Protein AF-A0A655CFG2-F1 (afdb_monomer)

Solvent-accessible surface area (backbone atoms only — not comparable to full-atom values): 12810 Å² total; per-residue (Å²): 103,54,53,58,55,48,52,49,50,36,49,44,76,29,42,35,81,75,30,72,78,87,54,85,89,81,90,72,51,75,82,39,49,64,39,70,74,48,44,50,74,78,48,56,96,91,59,78,89,65,58,46,76,39,88,68,84,58,78,58,83,97,53,52,70,43,43,53,57,52,52,69,38,95,57,15,55,59,56,53,46,50,52,77,48,70,84,56,52,78,67,56,46,52,54,52,44,71,64,25,35,64,46,34,60,54,38,67,31,70,67,46,50,38,68,71,46,87,49,99,49,44,67,59,51,48,57,53,49,51,52,36,50,54,51,49,31,63,78,68,71,54,84,74,52,74,52,42,49,52,52,46,51,51,43,53,50,28,48,52,41,34,31,65,75,68,68,52,56,60,85,60,85,74,80,70,78,68,96,67,59,65,66,60,53,51,49,55,56,61,53,44,47,65,55,27,63,75,61,74,48,74,81,34,72,42,44,56,49,50,55,48,45,53,73,76,104

InterPro domains:
  IPR011608 PRD domain [PF00874] (135-215)
  IPR011608 PRD domain [PS51372] (120-217)
  IPR036634 PRD domain superfamily [SSF63520] (114-215)

Sequence (217 aa):
MGTAEKIKKVLEESFGELMSQDTRMVILDYNEVRSLERVQQALNASERLAGIVGTFQPGLPDIPFISLEELFSEQGPELVLSLLTPDLSNAERRLEMERSAMRFISALTMESIINHISVLNPQRILKEIEGVFNHLTSSLSLKPSRQVTLRFLIHCCCMVERIVINRKPLQMALESQPNLDARAFSVIKSAFLPIEDAYAIRLSDAEYFYIYELLYS

Foldseek 3Di:
DLLVVLVQVLCCQQCVVLCVPPHDDDDDDPVQLLEPVSVVVVDDPPDDQLAEEEQDDSPYPPHDYDYLLNCLDLCNLVSSLCSSCVPDDPVVSVVSCVRRVVSSNVCLDLVNSLVPQPPPDSVVLLVLQVQLVVQLCVVVVADDDPSLVSVLSSLSSSQLSCCLPVVDADDDDPPDDDPDDPVSLVSLQVSCVVVCVVSVGDHDPVRSVVSSVSRVD

Secondary structure (DSSP, 8-state):
-HHHHHHHHHHHHHHHHHHTTT-------GGGGSSHHHHHTTS-TT-----EEESS----TT--EEEHHHHTSTTHHHHHHHHH-TT--HHHHHHHHHHHHHHHHHHTSHHHHHHT--SS-HHHHHHHHHHHHHHHHHHTT----HHHHHHHHHHHHHHHHHHHHH--------SS--S--HHHHHHHHHHHHHHHHHTT----HHHHHHHHHHHH-

Mean predicted aligned error: 6.14 Å

Structure (mmCIF, N/CA/C/O backbone):
data_AF-A0A655CFG2-F1
#
_entry.id   AF-A0A655CFG2-F1
#
loop_
_atom_site.group_PDB
_atom_site.id
_atom_site.type_symbol
_atom_site.label_atom_id
_atom_site.label_alt_id
_atom_site.label_comp_id
_atom_site.label_asym_id
_atom_site.label_entity_id
_atom_site.label_seq_id
_atom_site.pdbx_PDB_ins_code
_atom_site.Cartn_x
_atom_site.Cartn_y
_atom_site.Cartn_z
_atom_site.occupancy
_atom_site.B_iso_or_equiv
_atom_site.auth_seq_id
_atom_site.auth_comp_id
_atom_site.auth_asym_id
_atom_site.auth_atom_id
_atom_site.pdbx_PDB_model_num
ATOM 1 N N . MET A 1 1 ? -4.265 -7.122 -2.909 1.00 57.84 1 MET A N 1
ATOM 2 C CA . MET A 1 1 ? -3.981 -7.657 -1.552 1.00 57.84 1 MET A CA 1
ATOM 3 C C . MET A 1 1 ? -2.621 -7.290 -0.928 1.00 57.84 1 MET A C 1
ATOM 5 O O . MET A 1 1 ? -2.652 -6.677 0.125 1.00 57.84 1 MET A O 1
ATOM 9 N N . GLY A 1 2 ? -1.445 -7.568 -1.521 1.00 75.75 2 GLY A N 1
ATOM 10 C CA . GLY A 1 2 ? -0.140 -7.427 -0.817 1.00 75.75 2 GLY A CA 1
ATOM 11 C C . GLY A 1 2 ? 0.124 -6.107 -0.057 1.00 75.75 2 GLY A C 1
ATOM 12 O O . GLY A 1 2 ? 0.438 -6.138 1.126 1.00 75.75 2 GLY A O 1
ATOM 13 N N . THR A 1 3 ? -0.065 -4.938 -0.684 1.00 80.00 3 THR A N 1
ATOM 14 C CA . THR A 1 3 ? 0.106 -3.639 0.005 1.00 80.00 3 THR A CA 1
ATOM 15 C C . THR A 1 3 ? -0.886 -3.456 1.155 1.00 80.00 3 THR A C 1
ATOM 17 O O . THR A 1 3 ? -0.495 -3.021 2.232 1.00 80.00 3 THR A O 1
ATOM 20 N N . ALA A 1 4 ? -2.153 -3.829 0.952 1.00 86.44 4 ALA A N 1
ATOM 21 C CA . ALA A 1 4 ? -3.189 -3.712 1.975 1.00 86.44 4 ALA A CA 1
ATOM 22 C C . ALA A 1 4 ? -2.871 -4.568 3.212 1.00 86.44 4 ALA A C 1
ATOM 24 O O . ALA A 1 4 ? -3.116 -4.130 4.329 1.00 86.44 4 ALA A O 1
ATOM 25 N N . GLU A 1 5 ? -2.252 -5.741 3.035 1.00 87.06 5 GLU A N 1
ATOM 26 C CA . GLU A 1 5 ? -1.788 -6.576 4.152 1.00 87.06 5 GLU A CA 1
ATOM 27 C C . GLU A 1 5 ? -0.704 -5.894 4.984 1.00 87.06 5 GLU A C 1
ATOM 29 O O . GLU A 1 5 ? -0.743 -5.965 6.211 1.00 87.06 5 GLU A O 1
ATOM 34 N N . LYS A 1 6 ? 0.256 -5.216 4.342 1.00 85.75 6 LYS A N 1
ATOM 35 C CA . LYS A 1 6 ? 1.321 -4.520 5.079 1.00 85.75 6 LYS A CA 1
ATOM 36 C C . LYS A 1 6 ? 0.777 -3.298 5.813 1.00 85.75 6 LYS A C 1
ATOM 38 O O . LYS A 1 6 ? 1.093 -3.108 6.980 1.00 85.75 6 LYS A O 1
ATOM 43 N N . ILE A 1 7 ? -0.090 -2.521 5.163 1.00 88.62 7 ILE A N 1
ATOM 44 C CA . ILE A 1 7 ? -0.744 -1.367 5.793 1.00 88.62 7 ILE A CA 1
ATOM 45 C C . ILE A 1 7 ? -1.626 -1.805 6.962 1.00 88.62 7 ILE A C 1
ATOM 47 O O . ILE A 1 7 ? -1.590 -1.175 8.015 1.00 88.62 7 ILE A O 1
ATOM 51 N N . LYS A 1 8 ? -2.349 -2.922 6.821 1.00 90.88 8 LYS A N 1
ATOM 52 C CA . LYS A 1 8 ? -3.102 -3.524 7.922 1.00 90.88 8 LYS A CA 1
ATOM 53 C C . LYS A 1 8 ? -2.199 -3.818 9.124 1.00 90.88 8 LYS A C 1
ATOM 55 O O . LYS A 1 8 ? -2.518 -3.373 10.219 1.00 90.88 8 LYS A O 1
ATOM 60 N N . LYS A 1 9 ? -1.060 -4.485 8.925 1.00 88.12 9 LYS A N 1
ATOM 61 C CA . LYS A 1 9 ? -0.120 -4.766 10.026 1.00 88.12 9 LYS A CA 1
ATOM 62 C C . LYS A 1 9 ? 0.376 -3.492 10.703 1.00 88.12 9 LYS A C 1
ATOM 64 O O . LYS A 1 9 ? 0.323 -3.403 11.920 1.00 88.12 9 LYS A O 1
ATOM 69 N N . VAL A 1 10 ? 0.774 -2.487 9.922 1.00 87.50 10 VAL A N 1
ATOM 70 C CA . VAL A 1 10 ? 1.228 -1.195 10.461 1.00 87.50 10 VAL A CA 1
ATOM 71 C C . VAL A 1 10 ? 0.147 -0.533 11.317 1.00 87.50 10 VAL A C 1
ATOM 73 O O . VAL A 1 10 ? 0.429 -0.046 12.412 1.00 87.50 10 VAL A O 1
ATOM 76 N N . LEU A 1 11 ? -1.099 -0.527 10.843 1.00 90.31 11 LEU A N 1
ATOM 77 C CA . LEU A 1 11 ? -2.229 0.033 11.579 1.00 90.31 11 LEU A CA 1
ATOM 78 C C . LEU A 1 11 ? -2.523 -0.754 12.867 1.00 90.31 11 LEU A C 1
ATOM 80 O O . LEU A 1 11 ? -2.725 -0.138 13.911 1.00 90.31 11 LEU A O 1
ATOM 84 N N . GLU A 1 12 ? -2.479 -2.088 12.822 1.00 89.81 12 GLU A N 1
ATOM 85 C CA . GLU A 1 12 ? -2.651 -2.954 13.999 1.00 89.81 12 GLU A CA 1
ATOM 86 C C . GLU A 1 12 ? -1.522 -2.766 15.024 1.00 89.81 12 GLU A C 1
ATOM 88 O O . GLU A 1 12 ? -1.784 -2.686 16.219 1.00 89.81 12 GLU A O 1
ATOM 93 N N . GLU A 1 13 ? -0.271 -2.624 14.590 1.00 87.19 13 GLU A N 1
ATOM 94 C CA . GLU A 1 13 ? 0.874 -2.383 15.482 1.00 87.19 13 GLU A CA 1
ATOM 95 C C . GLU A 1 13 ? 0.838 -0.984 16.117 1.00 87.19 13 GLU A C 1
ATOM 97 O O . GLU A 1 13 ? 1.302 -0.780 17.241 1.00 87.19 13 GLU A O 1
ATOM 102 N N . SER A 1 14 ? 0.261 -0.008 15.415 1.00 88.25 14 SER A N 1
ATOM 103 C CA . SER A 1 14 ? 0.232 1.388 15.864 1.00 88.25 14 SER A CA 1
ATOM 104 C C . SER A 1 14 ? -0.960 1.696 16.774 1.00 88.25 14 SER A C 1
ATOM 106 O O . SER A 1 14 ? -0.799 2.389 17.788 1.00 88.25 14 SER A O 1
ATOM 108 N N . PHE A 1 15 ? -2.133 1.154 16.425 1.00 89.19 15 PHE A N 1
ATOM 109 C CA . PHE A 1 15 ? -3.438 1.458 17.025 1.00 89.19 15 PHE A CA 1
ATOM 110 C C . PHE A 1 15 ? -4.162 0.222 17.586 1.00 89.19 15 PHE A C 1
ATOM 112 O O . PHE A 1 15 ? -5.325 0.322 17.969 1.00 89.19 15 PHE A O 1
ATOM 119 N N . GLY A 1 16 ? -3.515 -0.944 17.656 1.00 85.94 16 GLY A N 1
ATOM 120 C CA . GLY A 1 16 ? -4.159 -2.203 18.049 1.00 85.94 16 GLY A CA 1
ATOM 121 C C . GLY A 1 16 ? -4.841 -2.169 19.416 1.00 85.94 16 GLY A C 1
ATOM 122 O O . GLY A 1 16 ? -5.917 -2.739 19.564 1.00 85.94 16 GLY A O 1
ATOM 123 N N . GLU A 1 17 ? -4.282 -1.449 20.393 1.00 85.12 17 GLU A N 1
ATOM 124 C CA . GLU A 1 17 ? -4.921 -1.264 21.706 1.00 85.12 17 GLU A CA 1
ATOM 125 C C . GLU A 1 17 ? -6.282 -0.562 21.586 1.00 85.12 17 GLU A C 1
ATOM 127 O O . GLU A 1 17 ? -7.250 -1.001 22.205 1.00 85.12 17 GLU A O 1
ATOM 132 N N . LEU A 1 18 ? -6.383 0.456 20.725 1.00 83.75 18 LEU A N 1
ATOM 133 C CA . LEU A 1 18 ? -7.634 1.167 20.448 1.00 83.75 18 LEU A CA 1
ATOM 134 C C . LEU A 1 18 ? -8.619 0.295 19.664 1.00 83.75 18 LEU A C 1
ATOM 136 O O . LEU A 1 18 ? -9.809 0.300 19.955 1.00 83.75 18 LEU A O 1
ATOM 140 N N . MET A 1 19 ? -8.125 -0.494 18.705 1.00 83.19 19 MET A N 1
ATOM 141 C CA . MET A 1 19 ? -8.970 -1.391 17.907 1.00 83.19 19 MET A CA 1
ATOM 142 C C . MET A 1 19 ? -9.502 -2.587 18.708 1.00 83.19 19 MET A C 1
ATOM 144 O O . MET A 1 19 ? -10.574 -3.099 18.401 1.00 83.19 19 MET A O 1
ATOM 148 N N . SER A 1 20 ? -8.771 -3.033 19.735 1.00 75.69 20 SER A N 1
ATOM 149 C CA . SER A 1 20 ? -9.010 -4.300 20.444 1.00 75.69 20 SER A CA 1
ATOM 150 C C . SER A 1 20 ? -10.376 -4.437 21.127 1.00 75.69 20 SER A C 1
ATOM 152 O O . SER A 1 20 ? -10.734 -5.540 21.541 1.00 75.69 20 SER A O 1
ATOM 154 N N . GLN A 1 21 ? -11.135 -3.346 21.251 1.00 73.56 21 GLN A N 1
ATOM 155 C CA . GLN A 1 21 ? -12.409 -3.329 21.964 1.00 73.56 21 GLN A CA 1
ATOM 156 C C . GLN A 1 21 ? -13.601 -3.700 21.075 1.00 73.56 21 GLN A C 1
ATOM 158 O O . GLN A 1 21 ? -14.421 -4.524 21.478 1.00 73.56 21 GLN A O 1
ATOM 163 N N . ASP A 1 22 ? -13.711 -3.121 19.878 1.00 84.31 22 ASP A N 1
ATOM 164 C CA . ASP A 1 22 ? -14.911 -3.254 19.038 1.00 84.31 22 ASP A CA 1
ATOM 165 C C . ASP A 1 22 ? -14.657 -3.127 17.526 1.00 84.31 22 ASP A C 1
ATOM 167 O O . ASP A 1 22 ? -15.597 -3.190 16.730 1.00 84.31 22 ASP A O 1
ATOM 171 N N . THR A 1 23 ? -13.399 -2.965 17.110 1.00 89.06 23 THR A N 1
ATOM 172 C CA . THR A 1 23 ? -13.055 -2.615 15.733 1.00 89.06 23 THR A CA 1
ATOM 173 C C . THR A 1 23 ? -12.139 -3.666 15.118 1.00 89.06 23 THR A C 1
ATOM 175 O O . THR A 1 23 ? -11.137 -4.079 15.695 1.00 89.06 23 THR A O 1
ATOM 178 N N . ARG A 1 24 ? -12.451 -4.090 13.888 1.00 90.81 24 ARG A N 1
ATOM 179 C CA . ARG A 1 24 ? -11.590 -4.980 13.099 1.00 90.81 24 ARG A CA 1
ATOM 180 C C . ARG A 1 24 ? -11.358 -4.424 11.705 1.00 90.81 24 ARG A C 1
ATOM 182 O O . ARG A 1 24 ? -12.237 -3.795 11.124 1.00 90.81 24 ARG A O 1
ATOM 189 N N . MET A 1 25 ? -10.201 -4.739 11.132 1.00 91.75 25 MET A N 1
ATOM 190 C CA . MET A 1 25 ? -9.891 -4.387 9.748 1.00 91.75 25 MET A CA 1
ATOM 191 C C . MET A 1 25 ? -10.023 -5.584 8.813 1.00 91.75 25 MET A C 1
ATOM 193 O O . MET A 1 25 ? -9.491 -6.673 9.071 1.00 91.75 25 MET A O 1
ATOM 197 N N . VAL A 1 26 ? -10.681 -5.349 7.682 1.00 92.38 26 VAL A N 1
ATOM 198 C CA . VAL A 1 26 ? -10.892 -6.329 6.615 1.00 92.38 26 VAL A CA 1
ATOM 199 C C . VAL A 1 26 ? -10.168 -5.859 5.367 1.00 92.38 26 VAL A C 1
ATOM 201 O O . VAL A 1 26 ? -10.257 -4.693 4.996 1.00 92.38 26 VAL A O 1
ATOM 204 N N . ILE A 1 27 ? -9.437 -6.769 4.729 1.00 91.69 27 ILE A N 1
ATOM 205 C CA . ILE A 1 27 ? -8.803 -6.494 3.443 1.00 91.69 27 ILE A CA 1
ATOM 206 C C . ILE A 1 27 ? -9.789 -6.894 2.363 1.00 91.69 27 ILE A C 1
ATOM 208 O O . ILE A 1 27 ? -10.192 -8.053 2.308 1.00 91.69 27 ILE A O 1
ATOM 212 N N . LEU A 1 28 ? -10.134 -5.929 1.521 1.00 89.56 28 LEU A N 1
ATOM 213 C CA . LEU A 1 28 ? -10.996 -6.108 0.366 1.00 89.56 28 LEU A CA 1
ATOM 214 C C . LEU A 1 28 ? -10.212 -5.768 -0.898 1.00 89.56 28 LEU A C 1
ATOM 216 O O . LEU A 1 28 ? -9.418 -4.822 -0.922 1.00 89.56 28 LEU A O 1
ATOM 220 N N . ASP A 1 29 ? -10.424 -6.544 -1.949 1.00 84.5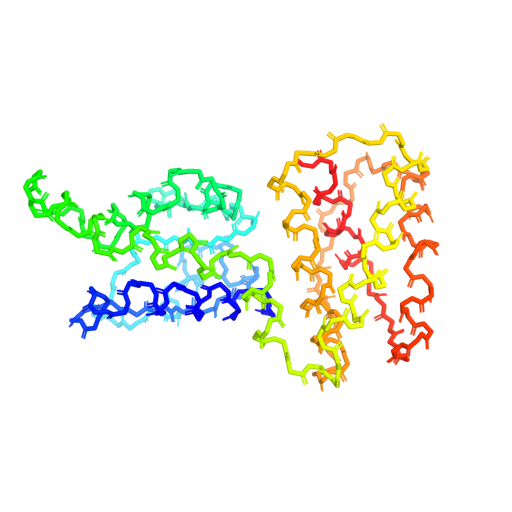6 29 ASP A N 1
ATOM 221 C CA . ASP A 1 29 ? -9.948 -6.226 -3.282 1.00 84.56 29 ASP A CA 1
ATOM 222 C C . ASP A 1 29 ? -10.825 -5.155 -3.937 1.00 84.56 29 ASP A C 1
ATOM 224 O O . ASP A 1 29 ? -11.971 -4.900 -3.566 1.00 84.56 29 ASP A O 1
ATOM 228 N N . TYR A 1 30 ? -10.278 -4.536 -4.982 1.00 78.94 30 TYR A N 1
ATOM 229 C CA . TYR A 1 30 ? -10.919 -3.437 -5.700 1.00 78.94 30 TYR A CA 1
ATOM 230 C C . TYR A 1 30 ? -12.363 -3.750 -6.142 1.00 78.94 30 TYR A C 1
ATOM 232 O O . TYR A 1 30 ? -13.248 -2.904 -6.042 1.00 78.94 30 TYR A O 1
ATOM 240 N N . ASN A 1 31 ? -12.634 -4.980 -6.586 1.00 80.19 31 ASN A N 1
ATOM 241 C CA . ASN A 1 31 ? -13.974 -5.375 -7.025 1.00 80.19 31 ASN A CA 1
ATOM 242 C C . ASN A 1 31 ? -14.989 -5.450 -5.876 1.00 80.19 31 ASN A C 1
ATOM 244 O O . ASN A 1 31 ? -16.179 -5.240 -6.116 1.00 80.19 31 ASN A O 1
ATOM 248 N N . GLU A 1 32 ? -14.544 -5.733 -4.655 1.00 86.75 32 GLU A N 1
ATOM 249 C CA . GLU A 1 32 ? -15.395 -5.880 -3.470 1.00 86.75 32 GLU A CA 1
ATOM 250 C C . GLU A 1 32 ? -15.827 -4.518 -2.909 1.00 86.75 32 GLU A C 1
ATOM 252 O O . GLU A 1 32 ? -16.855 -4.421 -2.247 1.00 86.75 32 GLU A O 1
ATOM 257 N N . VAL A 1 33 ? -15.106 -3.441 -3.240 1.00 86.75 33 VAL A N 1
ATOM 258 C CA . VAL A 1 33 ? -15.416 -2.078 -2.773 1.00 86.75 33 VAL A CA 1
ATOM 259 C C . VAL A 1 33 ? -16.178 -1.221 -3.786 1.00 86.75 33 VAL A C 1
ATOM 261 O O . VAL A 1 33 ? -16.482 -0.072 -3.500 1.00 86.75 33 VAL A O 1
ATOM 264 N N . ARG A 1 34 ? -16.554 -1.762 -4.954 1.00 84.75 34 ARG A N 1
ATOM 265 C CA . ARG A 1 34 ? -17.256 -1.005 -6.018 1.00 84.75 34 ARG A CA 1
ATOM 266 C C . ARG A 1 34 ? -18.679 -0.541 -5.670 1.00 84.75 34 ARG A C 1
ATOM 268 O O . ARG A 1 34 ? -19.256 0.244 -6.412 1.00 84.75 34 ARG A O 1
ATOM 275 N N . SER A 1 35 ? -19.269 -1.049 -4.592 1.00 87.88 35 SER A N 1
ATOM 276 C CA . SER A 1 35 ? -20.624 -0.691 -4.155 1.00 87.88 35 SER A CA 1
ATOM 277 C C . SER A 1 35 ? -20.811 -1.031 -2.681 1.00 87.88 35 SER A C 1
ATOM 279 O O . SER A 1 35 ? -20.242 -2.023 -2.221 1.00 87.88 35 SER A O 1
ATOM 281 N N . LEU A 1 36 ? -21.679 -0.296 -1.981 1.00 87.00 36 LEU A N 1
ATOM 282 C CA . LEU A 1 36 ? -22.026 -0.564 -0.579 1.00 87.00 36 LEU A CA 1
ATOM 283 C C . LEU A 1 36 ? -22.503 -2.007 -0.354 1.00 87.00 36 LEU A C 1
ATOM 285 O O . LEU A 1 36 ? -22.076 -2.639 0.603 1.00 87.00 36 LEU A O 1
ATOM 289 N N . GLU A 1 37 ? -23.310 -2.556 -1.265 1.00 89.56 37 GLU A N 1
ATOM 290 C CA . GLU A 1 37 ? -23.824 -3.934 -1.187 1.00 89.56 37 GLU A CA 1
ATOM 291 C C . GLU A 1 37 ? -22.704 -4.982 -1.150 1.00 89.56 37 GLU A C 1
ATOM 293 O O . GLU A 1 37 ? -22.781 -5.954 -0.405 1.00 89.56 37 GLU A O 1
ATOM 298 N N . ARG A 1 38 ? -21.637 -4.781 -1.931 1.00 90.69 38 ARG A N 1
ATOM 299 C CA . ARG A 1 38 ? -20.473 -5.681 -1.944 1.00 90.69 38 ARG A CA 1
ATOM 300 C C . ARG A 1 38 ? -19.640 -5.542 -0.676 1.00 90.69 38 ARG A C 1
ATOM 302 O O . ARG A 1 38 ? -19.232 -6.552 -0.118 1.00 90.69 38 ARG A O 1
ATOM 309 N N . VAL A 1 39 ? -19.456 -4.318 -0.176 1.00 90.44 39 VAL A N 1
ATOM 310 C CA . VAL A 1 39 ? -18.753 -4.098 1.097 1.00 90.44 39 VAL A CA 1
ATOM 311 C C . VAL A 1 39 ? -19.519 -4.737 2.256 1.00 90.44 39 VAL A C 1
ATOM 313 O O . VAL A 1 39 ? -18.911 -5.372 3.112 1.00 90.44 39 VAL A O 1
ATOM 316 N N . GLN A 1 40 ? -20.852 -4.645 2.256 1.00 89.19 40 GLN A N 1
ATOM 317 C CA . GLN A 1 40 ? -21.710 -5.266 3.268 1.00 89.19 40 GLN A CA 1
ATOM 318 C C . GLN A 1 40 ? -21.563 -6.790 3.333 1.00 89.19 40 GLN A C 1
ATOM 320 O O . GLN A 1 40 ? -21.698 -7.351 4.414 1.00 89.19 40 GLN A O 1
ATOM 325 N N . GLN A 1 41 ? -21.224 -7.464 2.227 1.00 91.25 41 GLN A N 1
ATOM 326 C CA . GLN A 1 41 ? -20.971 -8.914 2.232 1.00 91.25 41 GLN A CA 1
ATOM 327 C C . GLN A 1 41 ? -19.754 -9.307 3.084 1.00 91.25 41 GLN A C 1
ATOM 329 O O . GLN A 1 41 ? -19.649 -10.459 3.500 1.00 91.25 41 GLN A O 1
ATOM 334 N N . ALA A 1 42 ? -18.848 -8.365 3.360 1.00 89.50 42 ALA A N 1
ATOM 335 C CA . ALA A 1 42 ? -17.677 -8.580 4.205 1.00 89.50 42 ALA A CA 1
ATOM 336 C C . ALA A 1 42 ? -17.894 -8.207 5.686 1.00 89.50 42 ALA A C 1
ATOM 338 O O . ALA A 1 42 ? -17.003 -8.430 6.519 1.00 89.50 42 ALA A O 1
ATOM 339 N N . LEU A 1 43 ? -19.053 -7.629 6.016 1.00 90.88 43 LEU A N 1
ATOM 340 C CA . LEU A 1 43 ? -19.417 -7.186 7.360 1.00 90.88 43 LEU A CA 1
ATOM 341 C C . LEU A 1 43 ? -20.328 -8.212 8.039 1.00 90.88 43 LEU A C 1
ATOM 343 O O . LEU A 1 43 ? -21.193 -8.822 7.412 1.00 90.88 43 LEU A O 1
ATOM 347 N N . ASN A 1 44 ? -20.161 -8.377 9.348 1.00 90.50 44 ASN A N 1
ATOM 348 C CA . ASN A 1 44 ? -21.111 -9.127 10.160 1.00 90.50 44 ASN A CA 1
ATOM 349 C C . ASN A 1 44 ? -22.371 -8.282 10.411 1.00 90.50 44 ASN A C 1
ATOM 351 O O . ASN A 1 44 ? -22.324 -7.056 10.391 1.00 90.50 44 ASN A O 1
ATOM 355 N N . ALA A 1 45 ? -23.501 -8.926 10.721 1.00 88.00 45 ALA A N 1
ATOM 356 C CA . ALA A 1 45 ? -24.786 -8.238 10.911 1.00 88.00 45 ALA A CA 1
ATOM 357 C C . ALA A 1 45 ? -24.781 -7.162 12.020 1.00 88.00 45 ALA A C 1
ATOM 359 O O . ALA A 1 45 ? -25.602 -6.250 11.992 1.00 88.00 45 ALA A O 1
ATOM 360 N N . SER A 1 46 ? -23.879 -7.275 12.998 1.00 88.81 46 SER A N 1
ATOM 361 C CA . SER A 1 46 ? -23.708 -6.317 14.097 1.00 88.81 46 SER A CA 1
ATOM 362 C C . SER A 1 46 ? -22.653 -5.241 13.823 1.00 88.81 46 SER A C 1
ATOM 364 O O . SER A 1 46 ? -22.386 -4.421 14.697 1.00 88.81 46 SER A O 1
ATOM 366 N N . GLU A 1 47 ? -22.004 -5.266 12.661 1.00 90.88 47 GLU A N 1
ATOM 367 C CA . GLU A 1 47 ? -20.897 -4.371 12.338 1.00 90.88 47 GLU A CA 1
ATOM 368 C C . GLU A 1 47 ? -21.351 -3.203 11.471 1.00 90.88 47 GLU A C 1
ATOM 370 O O . GLU A 1 47 ? -22.226 -3.322 10.613 1.00 90.88 47 GLU A O 1
ATOM 375 N N . ARG A 1 48 ? -20.690 -2.063 11.670 1.00 89.25 48 ARG A N 1
ATOM 376 C CA . ARG A 1 48 ? -20.813 -0.885 10.814 1.00 89.25 48 ARG A CA 1
ATOM 377 C C . ARG A 1 48 ? -19.475 -0.597 10.148 1.00 89.25 48 ARG A C 1
ATOM 379 O O . ARG A 1 48 ? -18.421 -0.811 10.743 1.00 89.25 48 ARG A O 1
ATOM 386 N N . LEU A 1 49 ? -19.518 -0.062 8.933 1.00 90.38 49 LEU A N 1
ATOM 387 C CA . LEU A 1 49 ? -18.320 0.419 8.257 1.00 90.38 49 LEU A CA 1
ATOM 388 C C . LEU A 1 49 ? -17.875 1.746 8.887 1.00 90.38 49 LEU A C 1
ATOM 390 O O . LEU A 1 49 ? -18.591 2.738 8.789 1.00 90.38 49 LEU A O 1
ATOM 394 N N . ALA A 1 50 ? -16.708 1.760 9.535 1.00 89.88 50 ALA A N 1
ATOM 395 C CA . ALA A 1 50 ? -16.127 2.979 10.109 1.00 89.88 50 ALA A CA 1
ATOM 396 C C . ALA A 1 50 ? -15.452 3.864 9.044 1.00 89.88 50 ALA A C 1
ATOM 398 O O . ALA A 1 50 ? -15.502 5.087 9.121 1.00 89.88 50 ALA A O 1
ATOM 399 N N . GLY A 1 51 ? -14.856 3.242 8.027 1.00 92.12 51 GLY A N 1
ATOM 400 C CA . GLY A 1 51 ? -14.261 3.917 6.882 1.00 92.12 51 GLY A CA 1
ATOM 401 C C . GLY A 1 51 ? -13.361 2.978 6.083 1.00 92.12 51 GLY A C 1
ATOM 402 O O . GLY A 1 51 ? -13.265 1.786 6.381 1.00 92.12 51 GLY A O 1
ATOM 403 N N . ILE A 1 52 ? -12.728 3.512 5.045 1.00 92.81 52 ILE A N 1
ATOM 404 C CA . ILE A 1 52 ? -11.895 2.765 4.102 1.00 92.81 52 ILE A CA 1
ATOM 405 C C . ILE A 1 52 ? -10.516 3.415 4.031 1.00 92.81 52 ILE A C 1
ATOM 407 O O . ILE A 1 52 ? -10.397 4.628 3.897 1.00 92.81 52 ILE A O 1
ATOM 411 N N . VAL A 1 53 ? -9.468 2.594 4.068 1.00 92.50 53 VAL A N 1
ATOM 412 C CA . VAL A 1 53 ? -8.093 3.025 3.799 1.00 92.50 53 VAL A CA 1
ATOM 413 C C . VAL A 1 53 ? -7.626 2.339 2.525 1.00 92.50 53 VAL A C 1
ATOM 415 O O . VAL A 1 53 ? -7.707 1.114 2.418 1.00 92.50 53 VAL A O 1
ATOM 418 N N . GLY A 1 54 ? -7.151 3.098 1.541 1.00 89.19 54 GLY A N 1
ATOM 419 C CA . GLY A 1 54 ? -6.803 2.497 0.258 1.00 89.19 54 GLY A CA 1
ATOM 420 C C . GLY A 1 54 ? -6.143 3.436 -0.734 1.00 89.19 54 GLY A C 1
ATOM 421 O O . GLY A 1 54 ? -5.836 4.587 -0.450 1.00 89.19 54 GLY A O 1
ATOM 422 N N . THR A 1 55 ? -5.881 2.914 -1.925 1.00 78.88 55 THR A N 1
ATOM 423 C CA . THR A 1 55 ? -5.219 3.657 -3.006 1.00 78.88 55 THR A CA 1
ATOM 424 C C . THR A 1 55 ? -6.185 4.229 -4.024 1.00 78.88 55 THR A C 1
ATOM 426 O O . THR A 1 55 ? -5.887 5.262 -4.610 1.00 78.88 55 THR A O 1
ATOM 429 N N . PHE A 1 56 ? -7.342 3.595 -4.197 1.00 77.69 56 PHE A N 1
ATOM 430 C CA . PHE A 1 56 ? -8.430 4.096 -5.022 1.00 77.69 56 PHE A CA 1
ATOM 431 C C . PHE A 1 56 ? -9.618 4.440 -4.136 1.00 77.69 56 PHE A C 1
ATOM 433 O O . PHE A 1 56 ? -10.026 3.613 -3.322 1.00 77.69 56 PHE A O 1
ATOM 440 N N . GLN A 1 57 ? -10.172 5.637 -4.323 1.00 81.38 57 GLN A N 1
ATOM 441 C CA . GLN A 1 57 ? -11.424 6.055 -3.703 1.00 81.38 57 GLN A CA 1
ATOM 442 C C . GLN A 1 57 ? -12.580 5.315 -4.399 1.00 81.38 57 GLN A C 1
ATOM 444 O O . GLN A 1 57 ? -12.834 5.586 -5.575 1.00 81.38 57 GLN A O 1
ATOM 449 N N . PRO A 1 58 ? -13.291 4.388 -3.729 1.00 80.81 58 PRO A N 1
ATOM 450 C CA . PRO A 1 58 ? -14.377 3.635 -4.358 1.00 80.81 58 PRO A CA 1
ATOM 451 C C . PRO A 1 58 ? -15.619 4.476 -4.701 1.00 80.81 58 PRO A C 1
ATOM 453 O O . PRO A 1 58 ? -16.525 3.967 -5.354 1.00 80.81 58 PRO A O 1
ATOM 456 N N . GLY A 1 59 ? -15.681 5.745 -4.276 1.00 80.56 59 GLY A N 1
ATOM 457 C CA . GLY A 1 59 ? -16.796 6.647 -4.587 1.00 80.56 59 GLY A CA 1
ATOM 458 C C . GLY A 1 59 ? -18.088 6.301 -3.841 1.00 80.56 59 GLY A C 1
ATOM 459 O O . GLY A 1 59 ? -19.176 6.620 -4.315 1.00 80.56 59 GLY A O 1
ATOM 460 N N . LEU A 1 60 ? -17.978 5.624 -2.693 1.00 84.69 60 LEU A N 1
ATOM 461 C CA . LEU A 1 60 ? -19.127 5.281 -1.858 1.00 84.69 60 LEU A CA 1
ATOM 462 C C . LEU A 1 60 ? -19.607 6.528 -1.096 1.00 84.69 60 LEU A C 1
ATOM 464 O O . LEU A 1 60 ? -18.785 7.181 -0.450 1.00 84.69 60 LEU A O 1
ATOM 468 N N . PRO A 1 61 ? -20.907 6.870 -1.153 1.00 82.00 61 PRO A N 1
ATOM 469 C CA . PRO A 1 61 ? -21.436 8.031 -0.449 1.00 82.00 61 PRO A CA 1
ATOM 470 C C . PRO A 1 61 ? -21.356 7.828 1.067 1.00 82.00 61 PRO A C 1
ATOM 472 O O . PRO A 1 61 ? -21.590 6.727 1.561 1.00 82.00 61 PRO A O 1
ATOM 475 N N . ASP A 1 62 ? -21.030 8.904 1.785 1.00 84.50 62 ASP A N 1
ATOM 476 C CA . ASP A 1 62 ? -21.032 8.985 3.253 1.00 84.50 62 ASP A CA 1
ATOM 477 C C . ASP A 1 62 ? -20.102 7.997 3.988 1.00 84.50 62 ASP A C 1
ATOM 479 O O . ASP A 1 62 ? -20.241 7.787 5.193 1.00 84.50 62 ASP A O 1
ATOM 483 N N . ILE A 1 63 ? -19.115 7.416 3.293 1.00 89.31 63 ILE A N 1
ATOM 484 C CA . ILE A 1 63 ? -18.078 6.572 3.900 1.00 89.31 63 ILE A CA 1
ATOM 485 C C . ILE A 1 63 ? -16.757 7.350 3.983 1.00 89.31 63 ILE A C 1
ATOM 487 O O . ILE A 1 63 ? -16.220 7.730 2.938 1.00 89.31 63 ILE A O 1
ATOM 491 N N . PRO A 1 64 ? -16.186 7.559 5.188 1.00 91.56 64 PRO A N 1
ATOM 492 C CA . PRO A 1 64 ? -14.864 8.157 5.332 1.00 91.56 64 PRO A CA 1
ATOM 493 C C . PRO A 1 64 ? -13.812 7.357 4.566 1.00 91.56 64 PRO A C 1
ATOM 495 O O . PRO A 1 64 ? -13.743 6.131 4.683 1.00 91.56 64 PRO A O 1
ATOM 498 N N . PHE A 1 65 ? -12.974 8.052 3.806 1.00 92.88 65 PHE A N 1
ATOM 499 C CA . PHE A 1 65 ? -11.875 7.452 3.065 1.00 92.88 65 PHE A CA 1
ATOM 500 C C . PHE A 1 65 ? -10.574 8.153 3.424 1.00 92.88 65 PHE A C 1
ATOM 502 O O . PHE A 1 65 ? -10.510 9.378 3.388 1.00 92.88 65 PHE A O 1
ATOM 509 N N . ILE A 1 66 ? -9.552 7.364 3.745 1.00 93.38 66 ILE A N 1
ATOM 510 C CA . ILE A 1 66 ? -8.179 7.830 3.907 1.00 93.38 66 ILE A CA 1
ATOM 511 C C . ILE A 1 66 ? -7.382 7.231 2.754 1.00 93.38 66 ILE A C 1
ATOM 513 O O . ILE A 1 66 ? -7.168 6.014 2.681 1.00 93.38 66 ILE A O 1
ATOM 517 N N . SER A 1 67 ? -6.939 8.080 1.836 1.00 90.00 67 SER A N 1
ATOM 518 C CA . SER A 1 67 ? -6.016 7.646 0.794 1.00 90.00 67 SER A CA 1
ATOM 519 C C . SER A 1 67 ? -4.682 7.223 1.415 1.00 90.00 67 SER A C 1
ATOM 521 O O . SER A 1 67 ? -4.270 7.741 2.452 1.00 90.00 67 SER A O 1
ATOM 523 N N . LEU A 1 68 ? -3.938 6.318 0.771 1.00 87.31 68 LEU A N 1
ATOM 524 C CA . LEU A 1 68 ? -2.570 6.025 1.223 1.00 87.31 68 LEU A CA 1
ATOM 525 C C . LEU A 1 68 ? -1.676 7.272 1.210 1.00 87.31 68 LEU A C 1
ATOM 527 O O . LEU A 1 68 ? -0.713 7.337 1.961 1.00 87.31 68 LEU A O 1
ATOM 531 N N . GLU A 1 69 ? -1.984 8.261 0.376 1.00 83.31 69 GLU A N 1
ATOM 532 C CA . GLU A 1 69 ? -1.267 9.533 0.357 1.00 83.31 69 GLU A CA 1
ATOM 533 C C . GLU A 1 69 ? -1.468 10.326 1.651 1.00 83.31 69 GLU A C 1
ATOM 535 O O . GLU A 1 69 ? -0.495 10.695 2.309 1.00 83.31 69 GLU A O 1
ATOM 540 N N . GLU A 1 70 ? -2.722 10.493 2.069 1.00 90.25 70 GLU A N 1
ATOM 541 C CA . GLU A 1 70 ? -3.072 11.116 3.346 1.00 90.25 70 GLU A CA 1
ATOM 542 C C . GLU A 1 70 ? -2.549 10.303 4.532 1.00 90.25 70 GLU A C 1
ATOM 544 O O . GLU A 1 70 ? -2.038 10.876 5.496 1.00 90.25 70 GLU A O 1
ATOM 549 N N . LEU A 1 71 ? -2.602 8.971 4.444 1.00 89.44 71 LEU A N 1
ATOM 550 C CA . LEU A 1 71 ? -2.084 8.069 5.470 1.00 89.44 71 LEU A CA 1
ATOM 551 C C . LEU A 1 71 ? -0.582 8.276 5.706 1.00 89.44 71 LEU A C 1
ATOM 553 O O . LEU A 1 71 ? -0.129 8.247 6.847 1.00 89.44 71 LEU A O 1
ATOM 557 N N . PHE A 1 72 ? 0.187 8.496 4.636 1.00 83.69 72 PHE A N 1
ATOM 558 C CA . PHE A 1 72 ? 1.630 8.746 4.697 1.00 83.69 72 PHE A CA 1
ATOM 559 C C . PHE A 1 72 ? 1.989 10.218 4.952 1.00 83.69 72 PHE A C 1
ATOM 561 O O . PHE A 1 72 ? 3.172 10.570 4.986 1.00 83.69 72 PHE A O 1
ATOM 568 N N . SER A 1 73 ? 0.994 11.092 5.101 1.00 85.81 73 SER A N 1
ATOM 569 C CA . SER A 1 73 ? 1.198 12.495 5.448 1.00 85.81 73 SER A CA 1
ATOM 570 C C . SER A 1 73 ? 1.424 12.681 6.952 1.00 85.81 73 SER A C 1
ATOM 572 O O . SER A 1 73 ? 1.173 11.787 7.760 1.00 85.81 73 SER A O 1
ATOM 574 N N . GLU A 1 74 ? 1.842 13.883 7.352 1.00 84.00 74 GLU A N 1
ATOM 575 C CA . GLU A 1 74 ? 1.965 14.249 8.771 1.00 84.00 74 GLU A CA 1
ATOM 576 C C . GLU A 1 74 ? 0.623 14.185 9.523 1.00 84.00 74 GLU A C 1
ATOM 578 O O . GLU A 1 74 ? 0.611 14.029 10.741 1.00 84.00 74 GLU A O 1
ATOM 583 N N . GLN A 1 75 ? -0.505 14.264 8.807 1.00 89.19 75 GLN A N 1
ATOM 584 C CA . GLN A 1 75 ? -1.852 14.188 9.382 1.00 89.19 75 GLN A CA 1
ATOM 585 C C . GLN A 1 75 ? -2.379 12.750 9.487 1.00 89.19 75 GLN A C 1
ATOM 587 O O . GLN A 1 75 ? -3.409 12.529 10.121 1.00 89.19 75 GLN A O 1
ATOM 592 N N . GLY A 1 76 ? -1.677 11.767 8.911 1.00 90.88 76 GLY A N 1
ATOM 593 C CA . GLY A 1 76 ? -2.081 10.360 8.900 1.00 90.88 76 GLY A CA 1
ATOM 594 C C . GLY A 1 76 ? -2.520 9.812 10.268 1.00 90.88 76 GLY A C 1
ATOM 595 O O . GLY A 1 76 ? -3.615 9.249 10.341 1.00 90.88 76 GLY A O 1
ATOM 596 N N . PRO A 1 77 ? -1.752 10.016 11.364 1.00 90.88 77 PRO A N 1
ATOM 597 C CA . PRO A 1 77 ? -2.176 9.583 12.694 1.00 90.88 77 PRO A CA 1
ATOM 598 C C . PRO A 1 77 ? -3.537 10.148 13.126 1.00 90.88 77 PRO A C 1
ATOM 600 O O . PRO A 1 77 ? -4.367 9.413 13.654 1.00 90.88 77 PRO A O 1
ATOM 603 N N . GLU A 1 78 ? -3.782 11.442 12.887 1.00 91.69 78 GLU A N 1
ATOM 604 C CA . GLU A 1 78 ? -5.028 12.121 13.275 1.00 91.69 78 GLU A CA 1
ATOM 605 C C . GLU A 1 78 ? -6.219 11.625 12.464 1.00 91.69 78 GLU A C 1
ATOM 607 O O . GLU A 1 78 ? -7.308 11.448 13.013 1.00 91.69 78 GLU A O 1
ATOM 612 N N . LEU A 1 79 ? -6.014 11.344 11.178 1.00 93.56 79 LEU A N 1
ATOM 613 C CA . LEU A 1 79 ? -7.053 10.781 10.321 1.00 93.56 79 LEU A CA 1
ATOM 614 C C . LEU A 1 79 ? -7.473 9.389 10.804 1.00 93.56 79 LEU A C 1
ATOM 616 O O . LEU A 1 79 ? -8.667 9.121 10.940 1.00 93.56 79 LEU A O 1
ATOM 620 N N . VAL A 1 80 ? -6.507 8.522 11.125 1.00 92.69 80 VAL A N 1
ATOM 621 C CA . VAL A 1 80 ? -6.790 7.175 11.648 1.00 92.69 80 VAL A CA 1
ATOM 622 C C . VAL A 1 80 ? -7.474 7.255 13.012 1.00 92.69 80 VAL A C 1
ATOM 624 O O . VAL A 1 80 ? -8.487 6.590 13.224 1.00 92.69 80 VAL A O 1
ATOM 627 N N . LEU A 1 81 ? -6.981 8.103 13.918 1.00 91.06 81 LEU A N 1
ATOM 628 C CA . LEU A 1 81 ? -7.584 8.285 15.239 1.00 91.06 81 LEU A CA 1
ATOM 629 C C . LEU A 1 81 ? -9.026 8.807 15.140 1.00 91.06 81 LEU A C 1
ATOM 631 O O . LEU A 1 81 ? -9.914 8.333 15.842 1.00 91.06 81 LEU A O 1
ATOM 635 N N . SER A 1 82 ? -9.284 9.742 14.225 1.00 90.94 82 SER A N 1
ATOM 636 C CA . SER A 1 82 ? -10.631 10.266 13.972 1.00 90.94 82 SER A CA 1
ATOM 637 C C . SER A 1 82 ? -11.593 9.208 13.439 1.00 90.94 82 SER A C 1
ATOM 639 O O . SER A 1 82 ? -12.773 9.244 13.779 1.00 90.94 82 SER A O 1
ATOM 641 N N . LEU A 1 83 ? -11.094 8.262 12.642 1.00 90.62 83 LEU A N 1
ATOM 642 C CA . LEU A 1 83 ? -11.883 7.156 12.104 1.00 90.62 83 LEU A CA 1
ATOM 643 C C . LEU A 1 83 ? -12.205 6.107 13.177 1.00 90.62 83 LEU A C 1
ATOM 645 O O . LEU A 1 83 ? -13.334 5.623 13.236 1.00 90.62 83 LEU A O 1
ATOM 649 N N . LEU A 1 84 ? -11.231 5.763 14.023 1.00 88.88 84 LEU A N 1
ATOM 650 C CA . LEU A 1 84 ? -11.389 4.734 15.056 1.00 88.88 84 LEU A CA 1
ATOM 651 C C . LEU A 1 84 ? -12.199 5.220 16.254 1.00 88.88 84 LEU A C 1
ATOM 653 O O . LEU A 1 84 ? -13.005 4.476 16.802 1.00 88.88 84 LEU A O 1
ATOM 657 N N . THR A 1 85 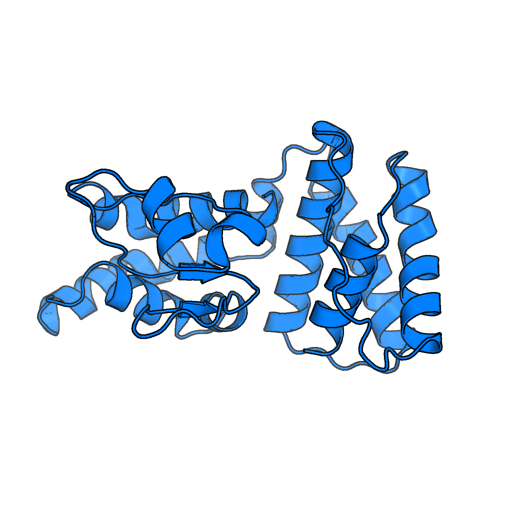? -11.986 6.465 16.669 1.00 85.56 85 THR A N 1
ATOM 658 C CA . THR A 1 85 ? -12.538 6.982 17.920 1.00 85.56 85 THR A CA 1
ATOM 659 C C . THR A 1 85 ? -13.109 8.391 17.716 1.00 85.56 85 THR A C 1
ATOM 661 O O . THR A 1 85 ? -12.532 9.379 18.189 1.00 85.56 85 THR A O 1
ATOM 664 N N . PRO A 1 86 ? -14.232 8.524 16.983 1.00 84.06 86 PRO A N 1
ATOM 665 C CA . PRO A 1 86 ? -14.814 9.828 16.665 1.00 84.06 86 PRO A CA 1
ATOM 666 C C . PRO A 1 86 ? -15.290 10.591 17.911 1.00 84.06 86 PRO A C 1
ATOM 668 O O . PRO A 1 86 ? -15.234 11.818 17.926 1.00 84.06 86 PRO A O 1
ATOM 671 N N . ASP A 1 87 ? -15.673 9.878 18.974 1.00 87.50 87 ASP A N 1
ATOM 672 C CA . ASP A 1 87 ? -16.349 10.444 20.148 1.00 87.50 87 ASP A CA 1
ATOM 673 C C . ASP A 1 87 ? -15.413 10.838 21.310 1.00 87.50 87 ASP A C 1
ATOM 675 O O . ASP A 1 87 ? -15.889 11.275 22.359 1.00 87.50 87 ASP A O 1
ATOM 679 N N . LEU A 1 88 ? -14.086 10.705 21.159 1.00 86.19 88 LEU A N 1
ATOM 680 C CA . LEU A 1 88 ? -13.144 11.109 22.213 1.00 86.19 88 LEU A CA 1
ATOM 681 C C . LEU A 1 88 ? -13.203 12.612 22.486 1.00 86.19 88 LEU A C 1
ATOM 683 O O . LEU A 1 88 ? -13.201 13.433 21.562 1.00 86.19 88 LEU A O 1
ATOM 687 N N . SER A 1 89 ? -13.122 12.985 23.765 1.00 90.69 89 SER A N 1
ATOM 688 C CA . SER A 1 89 ? -12.892 14.375 24.148 1.00 90.69 89 SER A CA 1
ATOM 689 C C . SER A 1 89 ? -11.526 14.868 23.654 1.00 90.69 89 SER A C 1
ATOM 691 O O . SER A 1 89 ? -10.589 14.097 23.441 1.00 90.69 89 SER A O 1
ATOM 693 N N . ASN A 1 90 ? -11.357 16.190 23.555 1.00 89.88 90 ASN A N 1
ATOM 694 C CA . ASN A 1 90 ? -10.081 16.795 23.149 1.00 89.88 90 ASN A CA 1
ATOM 695 C C . ASN A 1 90 ? -8.893 16.378 24.037 1.00 89.88 90 ASN A C 1
ATOM 697 O O . ASN A 1 90 ? -7.750 16.371 23.580 1.00 89.88 90 ASN A O 1
ATOM 701 N N . ALA A 1 91 ? -9.138 16.072 25.315 1.00 90.69 91 ALA A N 1
ATOM 702 C CA . ALA A 1 91 ? -8.092 15.639 26.235 1.00 90.69 91 ALA A CA 1
ATOM 703 C C . ALA A 1 91 ? -7.670 14.186 25.977 1.00 90.69 91 ALA A C 1
ATOM 705 O O . ALA A 1 91 ? -6.472 13.918 25.890 1.00 90.69 91 ALA A O 1
ATOM 706 N N . GLU A 1 92 ? -8.637 13.282 25.809 1.00 90.19 92 GLU A N 1
ATOM 707 C CA . GLU A 1 92 ? -8.385 11.869 25.497 1.00 90.19 92 GLU A CA 1
ATOM 708 C C . GLU A 1 92 ? -7.726 11.719 24.128 1.00 90.19 92 GLU A C 1
ATOM 710 O O . GLU A 1 92 ? -6.715 11.036 24.000 1.00 90.19 92 GLU A O 1
ATOM 715 N N . ARG A 1 93 ? -8.227 12.446 23.125 1.00 90.00 93 ARG A N 1
ATOM 716 C CA . ARG A 1 93 ? -7.665 12.460 21.772 1.00 90.00 93 ARG A CA 1
ATOM 717 C C . ARG A 1 93 ? -6.189 12.848 21.762 1.00 90.00 93 ARG A C 1
ATOM 719 O O . ARG A 1 93 ? -5.382 12.171 21.137 1.00 90.00 93 ARG A O 1
ATOM 726 N N . ARG A 1 94 ? -5.812 13.908 22.484 1.00 89.69 94 ARG A N 1
ATOM 727 C CA . ARG A 1 94 ? -4.406 14.334 22.583 1.00 89.69 94 ARG A CA 1
ATOM 728 C C . ARG A 1 94 ? -3.528 13.262 23.230 1.00 89.69 94 ARG A C 1
ATOM 730 O O . ARG A 1 94 ? -2.426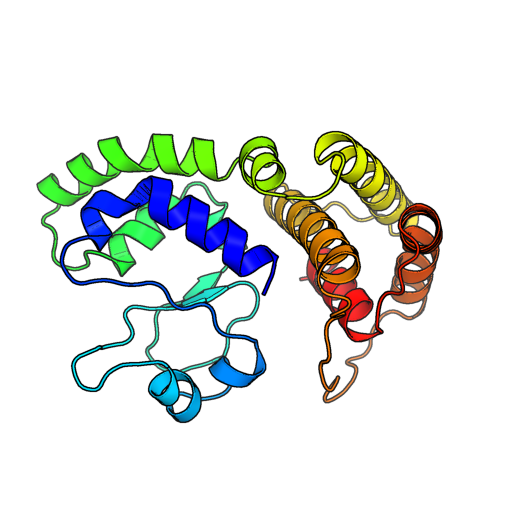 13.026 22.749 1.00 89.69 94 ARG A O 1
ATOM 737 N N . LEU A 1 95 ? -4.013 12.613 24.287 1.00 89.94 95 LEU A N 1
ATOM 738 C CA . LEU A 1 95 ? -3.275 11.542 24.955 1.00 89.94 95 LEU A CA 1
ATOM 739 C C . LEU A 1 95 ? -3.057 10.343 24.020 1.00 89.94 95 LEU A C 1
ATOM 741 O O . LEU A 1 95 ? -1.951 9.809 23.942 1.00 89.94 95 LEU A O 1
ATOM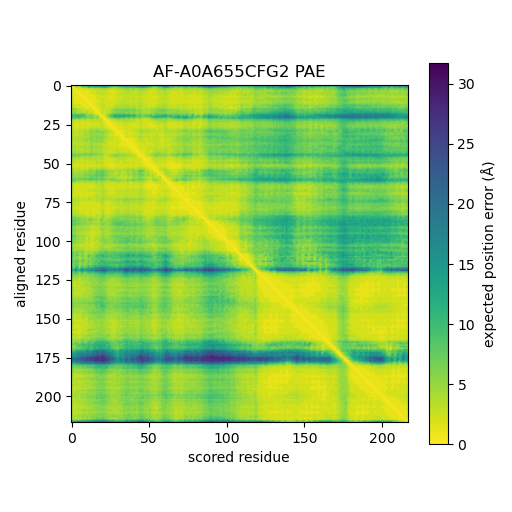 745 N N . GLU A 1 96 ? -4.090 9.943 23.280 1.00 89.06 96 GLU A N 1
ATOM 746 C CA . GLU A 1 96 ? -3.982 8.856 22.304 1.00 89.06 96 GLU A CA 1
ATOM 747 C C . GLU A 1 96 ? -3.091 9.223 21.118 1.00 89.06 96 GLU A C 1
ATOM 749 O O . GLU A 1 96 ? -2.330 8.383 20.632 1.00 89.06 96 GLU A O 1
ATOM 754 N N . MET A 1 97 ? -3.094 10.489 20.705 1.00 89.50 97 MET A N 1
ATOM 755 C CA . MET A 1 97 ? -2.173 10.996 19.694 1.00 89.50 97 MET A CA 1
ATOM 756 C C . MET A 1 97 ? -0.713 10.893 20.150 1.00 89.50 97 MET A C 1
ATOM 758 O O . MET A 1 97 ? 0.122 10.354 19.427 1.00 89.50 97 MET A O 1
ATOM 762 N N . GLU A 1 98 ? -0.397 11.332 21.372 1.00 86.88 98 GLU A N 1
ATOM 763 C CA . GLU A 1 98 ? 0.956 11.226 21.941 1.00 86.88 98 GLU A CA 1
ATOM 764 C C . GLU A 1 98 ? 1.442 9.770 22.022 1.00 86.88 98 GLU A C 1
ATOM 766 O O . GLU A 1 98 ? 2.622 9.490 21.799 1.00 86.88 98 GLU A O 1
ATOM 771 N N . ARG A 1 99 ? 0.531 8.829 22.299 1.00 85.75 99 ARG A N 1
ATOM 772 C CA . ARG A 1 99 ? 0.834 7.394 22.375 1.00 85.75 99 ARG A CA 1
ATOM 773 C C . ARG A 1 99 ? 1.045 6.768 21.001 1.00 85.75 99 ARG A C 1
ATOM 775 O O . ARG A 1 99 ? 1.994 6.005 20.820 1.00 85.75 99 ARG A O 1
ATOM 782 N N . SER A 1 100 ? 0.153 7.040 20.054 1.00 86.44 100 SER A N 1
ATOM 783 C CA . SER A 1 100 ? 0.073 6.300 18.790 1.00 86.44 100 SER A CA 1
ATOM 784 C C . SER A 1 100 ? 0.874 6.934 17.652 1.00 86.44 100 SER A C 1
ATOM 786 O O . SER A 1 100 ? 1.434 6.196 16.841 1.00 86.44 100 SER A O 1
ATOM 788 N N . ALA A 1 101 ? 1.032 8.264 17.615 1.00 85.12 101 ALA A N 1
ATOM 789 C CA . ALA A 1 101 ? 1.658 8.959 16.488 1.00 85.12 101 ALA A CA 1
ATOM 790 C C . ALA A 1 101 ? 3.099 8.510 16.225 1.00 85.12 101 ALA A C 1
ATOM 792 O O . ALA A 1 101 ? 3.446 8.199 15.090 1.00 85.12 101 ALA A O 1
ATOM 793 N N . MET A 1 102 ? 3.945 8.426 17.258 1.00 82.56 102 MET A N 1
ATOM 794 C CA . MET A 1 102 ? 5.344 8.014 17.072 1.00 82.56 102 MET A CA 1
ATOM 795 C C . MET A 1 102 ? 5.473 6.558 16.614 1.00 82.56 102 MET A C 1
ATOM 797 O O . MET A 1 102 ? 6.320 6.261 15.767 1.00 82.56 102 MET A O 1
ATOM 801 N N . ARG A 1 103 ? 4.628 5.656 17.136 1.00 84.69 103 ARG A N 1
ATOM 802 C CA . ARG A 1 103 ? 4.578 4.260 16.677 1.00 84.69 103 ARG A CA 1
ATOM 803 C C . ARG A 1 103 ? 4.156 4.196 15.217 1.00 84.69 103 ARG A C 1
ATOM 805 O O . ARG A 1 103 ? 4.846 3.567 14.425 1.00 84.69 103 ARG A O 1
ATOM 812 N N . PHE A 1 104 ? 3.107 4.930 14.859 1.00 84.69 104 PHE A N 1
ATOM 813 C CA . PHE A 1 104 ? 2.606 5.000 13.493 1.00 84.69 104 PHE A CA 1
ATOM 814 C C . PHE A 1 104 ? 3.628 5.556 12.512 1.00 84.69 104 PHE A C 1
ATOM 816 O O . PHE A 1 104 ? 3.886 4.935 11.487 1.00 84.69 104 PHE A O 1
ATOM 823 N N . ILE A 1 105 ? 4.271 6.676 12.846 1.00 81.06 105 ILE A N 1
ATOM 824 C CA . ILE A 1 105 ? 5.311 7.280 12.007 1.00 81.06 105 ILE A CA 1
ATOM 825 C C . ILE A 1 105 ? 6.470 6.300 11.806 1.00 81.06 105 ILE A C 1
ATOM 827 O O . ILE A 1 105 ? 6.961 6.161 10.688 1.00 81.06 105 ILE A O 1
ATOM 831 N N . SER A 1 106 ? 6.884 5.594 12.862 1.00 80.12 106 SER A N 1
ATOM 832 C CA . SER A 1 106 ? 7.960 4.602 12.779 1.00 80.12 106 SER A CA 1
ATOM 833 C C . SER A 1 106 ? 7.557 3.393 11.927 1.00 80.12 106 SER A C 1
ATOM 835 O O . SER A 1 106 ? 8.325 2.957 11.068 1.00 80.12 106 SER A O 1
ATOM 837 N N . ALA A 1 107 ? 6.338 2.886 12.110 1.00 79.00 107 ALA A N 1
ATOM 838 C CA . ALA A 1 107 ? 5.819 1.720 11.401 1.00 79.00 107 ALA A CA 1
ATOM 839 C C . ALA A 1 107 ? 5.499 2.013 9.922 1.00 79.00 107 ALA A C 1
ATOM 841 O O . ALA A 1 107 ? 5.598 1.128 9.074 1.00 79.00 107 ALA A O 1
ATOM 842 N N . LEU A 1 108 ? 5.188 3.268 9.586 1.00 77.06 108 LEU A N 1
ATOM 843 C CA . LEU A 1 108 ? 4.994 3.743 8.214 1.00 77.06 108 LEU A CA 1
ATOM 844 C C . LEU A 1 108 ? 6.286 4.085 7.470 1.00 77.06 108 LEU A C 1
ATOM 846 O O . LEU A 1 108 ? 6.245 4.527 6.317 1.00 77.06 108 LEU A O 1
ATOM 850 N N . THR A 1 109 ? 7.444 3.895 8.097 1.00 75.00 109 THR A N 1
ATOM 851 C CA . THR A 1 109 ? 8.699 4.042 7.371 1.00 75.00 109 THR A CA 1
ATOM 852 C C . THR A 1 109 ? 8.808 2.989 6.279 1.00 75.00 109 THR A C 1
ATOM 854 O O . THR A 1 109 ? 8.352 1.850 6.396 1.00 75.00 109 THR A O 1
ATOM 857 N N . MET A 1 110 ? 9.476 3.387 5.203 1.00 71.31 110 MET A N 1
ATOM 858 C CA . MET A 1 110 ? 9.767 2.522 4.074 1.00 71.31 110 MET A CA 1
ATOM 859 C C . MET A 1 110 ? 10.464 1.224 4.506 1.00 71.31 110 MET A C 1
ATOM 861 O O . MET A 1 110 ? 10.089 0.135 4.081 1.00 71.31 110 MET A O 1
ATOM 865 N N . GLU A 1 111 ? 11.439 1.351 5.405 1.00 72.44 111 GLU A N 1
ATOM 866 C CA . GLU A 1 111 ? 12.184 0.236 5.982 1.00 72.44 111 GLU A CA 1
ATOM 867 C C . GLU A 1 111 ? 11.279 -0.714 6.777 1.00 72.44 111 GLU A C 1
ATOM 869 O O . GLU A 1 111 ? 11.340 -1.925 6.569 1.00 72.44 111 GLU A O 1
ATOM 874 N N . SER A 1 112 ? 10.386 -0.185 7.621 1.00 72.62 112 SER A N 1
ATOM 875 C CA . SER A 1 112 ? 9.442 -1.002 8.394 1.00 72.62 112 SER A CA 1
ATOM 876 C C . SER A 1 112 ? 8.485 -1.779 7.489 1.00 72.62 112 SER A C 1
ATOM 878 O O . SER A 1 112 ? 8.350 -2.995 7.619 1.00 72.62 112 SER A O 1
ATOM 880 N N . ILE A 1 113 ? 7.887 -1.115 6.494 1.00 75.62 113 ILE A N 1
ATOM 881 C CA . ILE A 1 113 ? 6.952 -1.760 5.558 1.00 75.62 113 ILE A CA 1
ATOM 882 C C . ILE A 1 113 ? 7.645 -2.865 4.754 1.00 75.62 113 ILE A C 1
ATOM 884 O O . ILE A 1 113 ? 7.071 -3.933 4.523 1.00 75.62 113 ILE A O 1
ATOM 888 N N . ILE A 1 114 ? 8.899 -2.637 4.372 1.00 73.44 114 ILE A N 1
ATOM 889 C CA . ILE A 1 114 ? 9.699 -3.602 3.621 1.00 73.44 114 ILE A CA 1
ATOM 890 C C . ILE A 1 114 ? 10.151 -4.776 4.476 1.00 73.44 114 ILE A C 1
ATOM 892 O O . ILE A 1 114 ? 10.180 -5.900 3.981 1.00 73.44 114 ILE A O 1
ATOM 896 N N . ASN A 1 115 ? 10.403 -4.574 5.766 1.00 75.25 115 ASN A N 1
ATOM 897 C CA . ASN A 1 115 ? 10.697 -5.674 6.682 1.00 75.25 115 ASN A CA 1
ATOM 898 C C . ASN A 1 115 ? 9.504 -6.625 6.881 1.00 75.25 115 ASN A C 1
ATOM 900 O O . ASN A 1 115 ? 9.698 -7.776 7.266 1.00 75.25 115 ASN A O 1
ATOM 904 N N . HIS A 1 116 ? 8.277 -6.209 6.552 1.00 74.62 116 HIS A N 1
ATOM 905 C CA . HIS A 1 116 ? 7.129 -7.117 6.527 1.00 74.62 116 HIS A CA 1
ATOM 906 C C . HIS A 1 116 ? 7.030 -7.965 5.247 1.00 74.62 116 HIS A C 1
ATOM 908 O O . HIS A 1 116 ? 6.120 -8.799 5.146 1.00 74.62 116 HIS A O 1
ATOM 914 N N . ILE A 1 117 ? 7.914 -7.770 4.264 1.00 75.38 117 ILE A N 1
ATOM 915 C CA . ILE A 1 117 ? 7.971 -8.558 3.029 1.00 75.38 117 ILE A CA 1
ATOM 916 C C . ILE A 1 117 ? 8.687 -9.890 3.300 1.00 75.38 117 ILE A C 1
ATOM 918 O O . ILE A 1 117 ? 9.790 -9.939 3.828 1.00 75.38 117 ILE A O 1
ATOM 922 N N . SER A 1 118 ? 8.048 -10.988 2.911 1.00 70.94 118 SER A N 1
ATOM 923 C CA . SER A 1 118 ? 8.475 -12.382 3.076 1.00 70.94 118 SER A CA 1
ATOM 924 C C . SER A 1 118 ? 9.368 -12.891 1.933 1.00 70.94 118 SER A C 1
ATOM 926 O O . SER A 1 118 ? 9.678 -14.079 1.874 1.00 70.94 118 SER A O 1
ATOM 928 N N . VAL A 1 119 ? 9.769 -12.025 0.995 1.00 64.50 119 VAL A N 1
ATOM 929 C CA . VAL A 1 119 ? 10.694 -12.376 -0.100 1.00 64.50 119 VAL A CA 1
ATOM 930 C C . VAL A 1 119 ? 12.093 -12.637 0.460 1.00 64.50 119 VAL A C 1
ATOM 932 O O . VAL A 1 119 ? 12.523 -11.982 1.403 1.00 64.50 119 VAL A O 1
ATOM 935 N N . LEU A 1 120 ? 12.823 -13.558 -0.185 1.00 63.62 120 LEU A N 1
ATOM 936 C CA . LEU A 1 120 ? 14.177 -14.028 0.154 1.00 63.62 120 LEU A CA 1
ATOM 937 C C . LEU A 1 120 ? 15.171 -12.9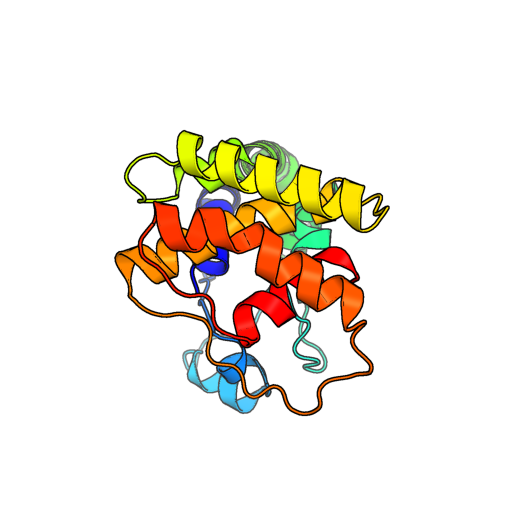37 0.595 1.00 63.62 120 LEU A C 1
ATOM 939 O O . LEU A 1 120 ? 16.090 -13.236 1.354 1.00 63.62 120 LEU A O 1
ATOM 943 N N . ASN A 1 121 ? 15.031 -11.699 0.106 1.00 80.00 121 ASN A N 1
ATOM 944 C CA . ASN A 1 121 ? 15.816 -10.563 0.579 1.00 80.00 121 ASN A CA 1
ATOM 945 C C . ASN A 1 121 ? 15.062 -9.226 0.365 1.00 80.00 121 ASN A C 1
ATOM 947 O O . ASN A 1 121 ? 15.103 -8.688 -0.747 1.00 80.00 121 ASN A O 1
ATOM 951 N N . PRO A 1 122 ? 14.403 -8.668 1.400 1.00 80.00 122 PRO A N 1
ATOM 952 C CA . PRO A 1 122 ? 13.618 -7.433 1.294 1.00 80.00 122 PRO A CA 1
ATOM 953 C C . PRO A 1 122 ? 14.473 -6.195 0.956 1.00 80.00 122 PRO A C 1
ATOM 955 O O . PRO A 1 122 ? 14.017 -5.283 0.269 1.00 80.00 122 PRO A O 1
ATOM 958 N N . GLN A 1 123 ? 15.749 -6.188 1.345 1.00 83.75 123 GLN A N 1
ATOM 959 C CA . GLN A 1 123 ? 16.674 -5.090 1.042 1.00 83.75 123 GLN A CA 1
ATOM 960 C C . GLN A 1 123 ? 17.148 -5.114 -0.414 1.00 83.75 123 GLN A C 1
ATOM 962 O O . GLN A 1 123 ? 17.314 -4.074 -1.052 1.00 83.75 123 GLN A O 1
ATOM 967 N N . ARG A 1 124 ? 17.345 -6.312 -0.975 1.00 87.94 124 ARG A N 1
ATOM 968 C CA . ARG A 1 124 ? 17.716 -6.460 -2.385 1.00 87.94 124 ARG A CA 1
ATOM 969 C C . ARG A 1 124 ? 16.600 -5.969 -3.300 1.00 87.94 124 ARG A C 1
ATOM 971 O O . ARG A 1 124 ? 16.878 -5.189 -4.208 1.00 87.94 124 ARG A O 1
ATOM 978 N N . ILE A 1 125 ? 15.368 -6.413 -3.053 1.00 88.75 125 ILE A N 1
ATOM 979 C CA . ILE A 1 125 ? 14.231 -6.005 -3.877 1.00 88.75 125 ILE A CA 1
ATOM 980 C C . ILE A 1 125 ? 14.008 -4.495 -3.803 1.00 88.75 125 ILE A C 1
ATOM 982 O O . ILE A 1 125 ? 13.814 -3.874 -4.843 1.00 88.75 125 ILE A O 1
ATOM 986 N N . LEU A 1 126 ? 14.126 -3.894 -2.615 1.00 89.50 126 LEU A N 1
ATOM 987 C CA . LEU A 1 126 ? 14.057 -2.444 -2.461 1.00 89.50 126 LEU A CA 1
ATOM 988 C C . LEU A 1 126 ? 15.041 -1.740 -3.394 1.00 89.50 126 LEU A C 1
ATOM 990 O O . LEU A 1 126 ? 14.638 -0.916 -4.206 1.00 89.50 126 LEU A O 1
ATOM 994 N N . LYS A 1 127 ? 16.318 -2.118 -3.326 1.00 91.31 127 LYS A N 1
ATOM 995 C CA . LYS A 1 127 ? 17.374 -1.502 -4.130 1.00 91.31 127 LYS A CA 1
ATOM 996 C C . LYS A 1 127 ? 17.131 -1.643 -5.636 1.00 91.31 127 LYS A C 1
ATOM 998 O O . LYS A 1 127 ? 17.408 -0.724 -6.405 1.00 91.31 127 LYS A O 1
ATOM 1003 N N . GLU A 1 128 ? 16.638 -2.796 -6.077 1.00 94.19 128 GLU A N 1
ATOM 1004 C CA . GLU A 1 128 ? 16.306 -3.024 -7.486 1.00 94.19 128 GLU A CA 1
ATOM 1005 C C . GLU A 1 128 ? 15.114 -2.150 -7.920 1.00 94.19 128 GLU A C 1
ATOM 1007 O O . GLU A 1 128 ? 15.176 -1.508 -8.969 1.00 94.19 128 GLU A O 1
ATOM 1012 N N . ILE A 1 129 ? 14.078 -2.035 -7.082 1.00 95.19 129 ILE A N 1
ATOM 1013 C CA . ILE A 1 129 ? 12.914 -1.168 -7.319 1.00 95.19 129 ILE A CA 1
ATOM 1014 C C . ILE A 1 129 ? 13.279 0.328 -7.268 1.00 95.19 129 ILE A C 1
ATOM 1016 O O . ILE A 1 129 ? 12.769 1.099 -8.079 1.00 95.19 129 ILE A O 1
ATOM 1020 N N . GLU A 1 130 ? 14.198 0.754 -6.400 1.00 94.88 130 GLU A N 1
ATOM 1021 C CA . GLU A 1 130 ? 14.768 2.111 -6.412 1.00 94.88 130 GLU A CA 1
ATOM 1022 C C . GLU A 1 130 ? 15.498 2.398 -7.729 1.00 94.88 130 GLU A C 1
ATOM 1024 O O . GLU A 1 130 ? 15.364 3.482 -8.298 1.00 94.88 130 GLU A O 1
ATOM 1029 N N . GLY A 1 131 ? 16.236 1.414 -8.253 1.00 97.00 131 GLY A N 1
ATOM 1030 C CA . GLY A 1 131 ? 16.866 1.498 -9.570 1.00 97.00 13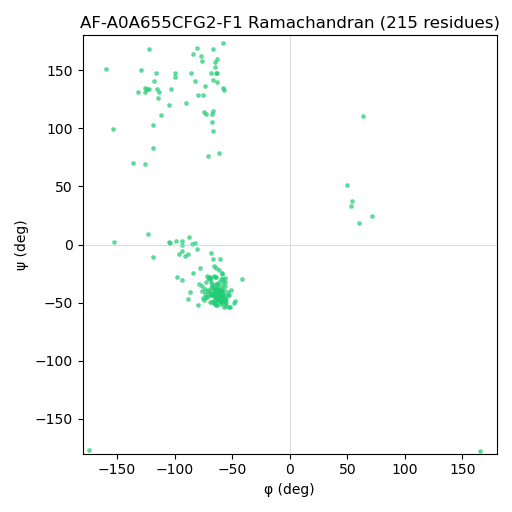1 GLY A CA 1
ATOM 1031 C C . GLY A 1 131 ? 15.846 1.728 -10.687 1.00 97.00 131 GLY A C 1
ATOM 1032 O O . GLY A 1 131 ? 16.028 2.626 -11.513 1.00 97.00 131 GLY A O 1
ATOM 1033 N N . VAL A 1 132 ? 14.742 0.974 -10.671 1.00 98.06 132 VAL A N 1
ATOM 1034 C CA . VAL A 1 132 ? 13.619 1.158 -11.605 1.00 98.06 132 VAL A CA 1
ATOM 1035 C C . VAL A 1 132 ? 13.016 2.555 -11.460 1.00 98.06 132 VAL A C 1
ATOM 1037 O O . VAL A 1 132 ? 12.872 3.265 -12.453 1.00 98.06 132 VAL A O 1
ATOM 1040 N N . PHE A 1 133 ? 12.725 2.997 -10.236 1.00 97.31 133 PHE A N 1
ATOM 1041 C CA . PHE A 1 133 ? 12.149 4.316 -9.974 1.00 97.31 133 PHE A CA 1
ATOM 1042 C C . PHE A 1 133 ? 13.032 5.462 -10.488 1.00 97.31 133 PHE A C 1
ATOM 1044 O O . PHE A 1 133 ? 12.552 6.376 -11.162 1.00 97.31 133 PHE A O 1
ATOM 1051 N N . ASN A 1 134 ? 14.340 5.396 -10.233 1.00 97.12 134 ASN A N 1
ATOM 1052 C CA . ASN A 1 134 ? 15.304 6.389 -10.708 1.00 97.12 134 ASN A CA 1
ATOM 1053 C C . ASN A 1 134 ? 15.386 6.423 -12.241 1.00 97.12 134 ASN A C 1
ATOM 1055 O O . ASN A 1 134 ? 15.467 7.497 -12.844 1.00 97.12 134 ASN A O 1
ATOM 1059 N N . HIS A 1 135 ? 15.325 5.256 -12.890 1.00 97.94 135 HIS A N 1
ATOM 1060 C CA . HIS A 1 135 ? 15.293 5.175 -14.347 1.00 97.94 135 HIS A CA 1
ATOM 1061 C C . HIS A 1 135 ? 14.011 5.790 -14.927 1.00 97.94 135 HIS A C 1
ATOM 1063 O O . HIS A 1 135 ? 14.086 6.552 -15.893 1.00 97.94 135 HIS A O 1
ATOM 1069 N N . LEU A 1 136 ? 12.852 5.509 -14.325 1.00 98.06 136 LEU A N 1
ATOM 1070 C CA . LEU A 1 136 ? 11.558 6.049 -14.748 1.00 98.06 136 LEU A CA 1
ATOM 1071 C C . LEU A 1 136 ? 11.498 7.567 -14.600 1.00 98.06 136 LEU A C 1
ATOM 1073 O O . LEU A 1 136 ? 11.203 8.265 -15.568 1.00 98.06 136 LEU A O 1
ATOM 1077 N N . THR A 1 137 ? 11.828 8.083 -13.416 1.00 96.50 137 THR A N 1
ATOM 1078 C CA . THR A 1 137 ? 11.797 9.526 -13.132 1.00 96.50 137 THR A CA 1
ATOM 1079 C C . THR A 1 137 ? 12.735 10.307 -14.045 1.00 96.50 137 THR A C 1
ATOM 1081 O O . THR A 1 137 ? 12.352 11.356 -14.559 1.00 96.50 137 THR A O 1
ATOM 1084 N N . SER A 1 138 ? 13.914 9.757 -14.348 1.00 96.88 138 SER A N 1
ATOM 1085 C CA . SER A 1 138 ? 14.852 10.358 -15.303 1.00 96.88 138 SER A CA 1
ATOM 1086 C C . SER A 1 138 ? 14.329 10.306 -16.745 1.00 96.88 138 SER A C 1
ATOM 1088 O O . SER A 1 138 ? 14.305 11.323 -17.435 1.00 96.88 138 SER A O 1
ATOM 1090 N N . SER A 1 139 ? 13.870 9.138 -17.205 1.00 97.56 139 SER A N 1
ATOM 1091 C CA . SER A 1 139 ? 13.446 8.919 -18.601 1.00 97.56 139 SER A CA 1
ATOM 1092 C C . SER A 1 139 ? 12.156 9.657 -18.965 1.00 97.56 139 SER A C 1
ATOM 1094 O O . SER A 1 139 ? 11.952 10.019 -20.127 1.00 97.56 139 SER A O 1
ATOM 1096 N N . LEU A 1 140 ? 11.294 9.884 -17.972 1.00 96.38 140 LEU A N 1
ATOM 1097 C CA . LEU A 1 140 ? 10.005 10.563 -18.106 1.00 96.38 140 LEU A CA 1
ATOM 1098 C C . LEU A 1 140 ? 10.026 11.999 -17.565 1.00 96.38 140 LEU A C 1
ATOM 1100 O O . LEU A 1 140 ? 9.011 12.684 -17.630 1.00 96.38 140 LEU A O 1
ATOM 1104 N N . SER A 1 141 ? 11.177 12.478 -17.074 1.00 96.38 141 SER A N 1
ATOM 1105 C CA . SER A 1 141 ? 11.338 13.822 -16.492 1.00 96.38 141 SER A CA 1
ATOM 1106 C C . SER A 1 141 ? 10.343 14.129 -15.361 1.00 96.38 141 SER A C 1
ATOM 1108 O O . SER A 1 141 ? 9.858 15.254 -15.230 1.00 96.38 141 SER A O 1
ATOM 1110 N N . LEU A 1 142 ? 10.039 13.126 -14.533 1.00 95.62 142 LEU A N 1
ATOM 1111 C CA . LEU A 1 142 ? 9.101 13.239 -13.416 1.00 95.62 142 LEU A CA 1
ATOM 1112 C C . LEU A 1 142 ? 9.802 13.765 -12.159 1.00 95.62 142 LEU A C 1
ATOM 1114 O O . LEU A 1 142 ? 10.964 13.453 -11.896 1.00 95.62 142 LEU A O 1
ATOM 1118 N N . LYS A 1 143 ? 9.065 14.525 -11.343 1.00 94.31 143 LYS A N 1
ATOM 1119 C CA . LYS A 1 143 ? 9.495 14.996 -10.015 1.00 94.31 143 LYS A CA 1
ATOM 1120 C C . LYS A 1 143 ? 8.460 14.596 -8.956 1.00 94.31 143 LYS A C 1
ATOM 1122 O O . LYS A 1 143 ? 7.737 15.461 -8.464 1.00 94.31 143 LYS A O 1
ATOM 1127 N N . PRO A 1 144 ? 8.334 13.293 -8.660 1.00 90.50 144 PRO A N 1
ATOM 1128 C CA . PRO A 1 144 ? 7.333 12.799 -7.725 1.00 90.50 144 PRO A CA 1
ATOM 1129 C C . PRO A 1 144 ? 7.566 13.347 -6.315 1.00 90.50 144 PRO A C 1
ATOM 1131 O O . PRO A 1 144 ? 8.704 13.555 -5.887 1.00 90.50 144 PRO A O 1
ATOM 1134 N N . SER A 1 145 ? 6.478 13.555 -5.572 1.00 88.69 145 SER A N 1
ATOM 1135 C CA . SER A 1 145 ? 6.551 13.917 -4.157 1.00 88.69 145 SER A CA 1
ATOM 1136 C C . SER A 1 145 ? 7.131 12.764 -3.323 1.00 88.69 145 SER A C 1
ATOM 1138 O O . SER A 1 145 ? 7.227 11.613 -3.770 1.00 88.69 145 SER A O 1
ATOM 1140 N N . ARG A 1 146 ? 7.485 13.045 -2.063 1.00 83.19 146 ARG A N 1
ATOM 1141 C CA . ARG A 1 146 ? 7.905 12.002 -1.111 1.00 83.19 146 ARG A CA 1
ATOM 1142 C C . ARG A 1 146 ? 6.825 10.928 -0.932 1.00 83.19 146 ARG A C 1
ATOM 1144 O O . ARG A 1 146 ? 7.154 9.748 -0.855 1.00 83.19 146 ARG A O 1
ATOM 1151 N N . GLN A 1 147 ? 5.556 11.332 -0.892 1.00 81.56 147 GLN A N 1
ATOM 1152 C CA . GLN A 1 147 ? 4.420 10.424 -0.716 1.00 81.56 147 GLN A CA 1
ATOM 1153 C C . GLN A 1 147 ? 4.236 9.523 -1.943 1.00 81.56 147 GLN A C 1
ATOM 1155 O O . GLN A 1 147 ? 4.108 8.310 -1.786 1.00 81.56 147 GLN A O 1
ATOM 1160 N N . VAL A 1 148 ? 4.332 10.080 -3.158 1.00 86.81 148 VAL A N 1
ATOM 1161 C CA . VAL A 1 148 ? 4.305 9.302 -4.411 1.00 86.81 148 VAL A CA 1
ATOM 1162 C C . VAL A 1 148 ? 5.466 8.310 -4.467 1.00 86.81 148 VAL A C 1
ATOM 1164 O O . VAL A 1 148 ? 5.263 7.133 -4.760 1.00 86.81 148 VAL A O 1
ATOM 1167 N N . THR A 1 149 ? 6.674 8.756 -4.112 1.00 88.56 149 THR A N 1
ATOM 1168 C CA . THR A 1 149 ? 7.866 7.896 -4.055 1.00 88.56 149 THR A CA 1
ATOM 1169 C C . THR A 1 149 ? 7.644 6.707 -3.121 1.00 88.56 149 THR A C 1
ATOM 1171 O O . THR A 1 149 ? 7.844 5.559 -3.510 1.00 88.56 149 THR A O 1
ATOM 1174 N N . LEU A 1 150 ? 7.168 6.958 -1.901 1.00 84.62 150 LEU A N 1
ATOM 1175 C CA . LEU A 1 150 ? 6.931 5.911 -0.909 1.00 84.62 150 LEU A CA 1
ATOM 1176 C C . LEU A 1 150 ? 5.826 4.938 -1.362 1.00 84.62 150 LEU A C 1
ATOM 1178 O O . LEU A 1 150 ? 6.025 3.723 -1.314 1.00 84.62 150 LEU A O 1
ATOM 1182 N N . ARG A 1 151 ? 4.710 5.451 -1.902 1.00 84.75 151 ARG A N 1
ATOM 1183 C CA . ARG A 1 151 ? 3.629 4.636 -2.492 1.00 84.75 151 ARG A CA 1
ATOM 1184 C C . ARG A 1 151 ? 4.144 3.729 -3.609 1.00 84.75 151 ARG A C 1
ATOM 1186 O O . ARG A 1 151 ? 3.842 2.535 -3.597 1.00 84.75 151 ARG A O 1
ATOM 1193 N N . PHE A 1 152 ? 4.920 4.278 -4.546 1.00 91.44 152 PHE A N 1
ATOM 1194 C CA . PHE A 1 152 ? 5.501 3.531 -5.661 1.00 91.44 152 PHE A CA 1
ATOM 1195 C C . PHE A 1 152 ? 6.356 2.372 -5.161 1.00 91.44 152 PHE A C 1
ATOM 1197 O O . PHE A 1 152 ? 6.136 1.221 -5.543 1.00 91.44 152 PHE A O 1
ATOM 1204 N N . LEU A 1 153 ? 7.317 2.669 -4.290 1.00 90.00 153 LEU A N 1
ATOM 1205 C CA . LEU A 1 153 ? 8.303 1.680 -3.891 1.00 90.00 153 LEU A CA 1
ATOM 1206 C C . LEU A 1 153 ? 7.654 0.560 -3.050 1.00 90.00 153 LEU A C 1
ATOM 1208 O O . LEU A 1 153 ? 7.915 -0.617 -3.306 1.00 90.00 153 LEU A O 1
ATOM 1212 N N . ILE A 1 154 ? 6.743 0.893 -2.122 1.00 86.38 154 ILE A N 1
ATOM 1213 C CA . ILE A 1 154 ? 5.977 -0.104 -1.348 1.00 86.38 154 ILE A CA 1
ATOM 1214 C C . ILE A 1 154 ? 5.139 -0.977 -2.274 1.00 86.38 154 ILE A C 1
ATOM 1216 O O . ILE A 1 154 ? 5.148 -2.205 -2.146 1.00 86.38 154 ILE A O 1
ATOM 1220 N N . HIS A 1 155 ? 4.398 -0.355 -3.195 1.00 88.94 155 HIS A N 1
ATOM 1221 C CA . HIS A 1 155 ? 3.534 -1.083 -4.109 1.00 88.94 155 HIS A CA 1
ATOM 1222 C C . HIS A 1 155 ? 4.339 -2.072 -4.948 1.00 88.94 155 HIS A C 1
ATOM 1224 O O . HIS A 1 155 ? 3.993 -3.251 -4.986 1.00 88.94 155 HIS A O 1
ATOM 1230 N N . CYS A 1 156 ? 5.436 -1.624 -5.557 1.00 92.56 156 CYS A N 1
ATOM 1231 C CA . CYS A 1 156 ? 6.242 -2.464 -6.432 1.00 92.56 156 CYS A CA 1
ATOM 1232 C C . CYS A 1 156 ? 6.914 -3.614 -5.668 1.00 92.56 156 CYS A C 1
ATOM 1234 O O . CYS A 1 156 ? 6.904 -4.747 -6.150 1.00 92.56 156 CYS A O 1
ATOM 1236 N N . CYS A 1 157 ? 7.413 -3.376 -4.449 1.00 90.06 157 CYS A N 1
ATOM 1237 C CA . CYS A 1 157 ? 7.976 -4.451 -3.629 1.00 90.06 157 CYS A CA 1
ATOM 1238 C C . CYS A 1 157 ? 6.905 -5.494 -3.245 1.00 90.06 157 CYS A C 1
ATOM 1240 O O . CYS A 1 157 ? 7.124 -6.698 -3.389 1.00 90.06 157 CYS A O 1
ATOM 1242 N N . CYS A 1 158 ? 5.712 -5.048 -2.832 1.00 87.50 158 CYS A N 1
ATOM 1243 C CA . CYS A 1 158 ? 4.587 -5.938 -2.512 1.00 87.50 158 CYS A CA 1
ATOM 1244 C C . CYS A 1 158 ? 4.021 -6.655 -3.751 1.00 87.50 158 CYS A C 1
ATOM 1246 O O . CYS A 1 158 ? 3.510 -7.771 -3.652 1.00 87.50 158 CYS A O 1
ATOM 1248 N N . MET A 1 159 ? 4.061 -6.014 -4.920 1.00 91.06 159 MET A N 1
ATOM 1249 C CA . MET A 1 159 ? 3.644 -6.588 -6.199 1.00 91.06 159 MET A CA 1
ATOM 1250 C C . MET A 1 159 ? 4.536 -7.771 -6.560 1.00 91.06 159 MET A C 1
ATOM 1252 O O . MET A 1 159 ? 4.027 -8.865 -6.794 1.00 91.06 159 MET A O 1
ATOM 1256 N N . VAL A 1 160 ? 5.855 -7.581 -6.548 1.00 91.81 160 VAL A N 1
ATOM 1257 C CA . VAL A 1 160 ? 6.810 -8.660 -6.828 1.00 91.81 160 VAL A CA 1
ATOM 1258 C C . VAL A 1 160 ? 6.656 -9.789 -5.810 1.00 91.81 160 VAL A C 1
ATOM 1260 O O . 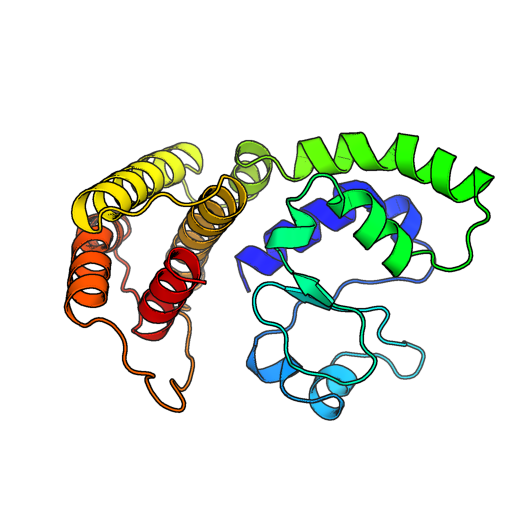VAL A 1 160 ? 6.536 -10.937 -6.224 1.00 91.81 160 VAL A O 1
ATOM 1263 N N . GLU A 1 161 ? 6.563 -9.492 -4.506 1.00 88.31 161 GLU A N 1
ATOM 1264 C CA . GLU A 1 161 ? 6.284 -10.501 -3.469 1.00 88.31 161 GLU A CA 1
ATOM 1265 C C . GLU A 1 161 ? 5.045 -11.334 -3.814 1.00 88.31 161 GLU A C 1
ATOM 1267 O O . GLU A 1 161 ? 5.105 -12.564 -3.874 1.00 88.31 161 GLU A O 1
ATOM 1272 N N . ARG A 1 162 ? 3.923 -10.661 -4.084 1.00 88.38 162 ARG A N 1
ATOM 1273 C CA . ARG A 1 162 ? 2.650 -11.307 -4.406 1.00 88.38 162 ARG A CA 1
ATOM 1274 C C . ARG A 1 162 ? 2.771 -12.205 -5.635 1.00 88.38 162 ARG A C 1
ATOM 1276 O O . ARG A 1 162 ? 2.230 -13.310 -5.629 1.00 88.38 162 ARG A O 1
ATOM 1283 N N . ILE A 1 163 ? 3.448 -11.757 -6.690 1.00 91.19 163 ILE A N 1
ATOM 1284 C CA . ILE A 1 163 ? 3.566 -12.538 -7.926 1.00 91.19 163 ILE A CA 1
ATOM 1285 C C . ILE A 1 163 ? 4.538 -13.708 -7.737 1.00 91.19 163 ILE A C 1
ATOM 1287 O O . ILE A 1 163 ? 4.254 -14.805 -8.215 1.00 91.19 163 ILE A O 1
ATOM 1291 N N . VAL A 1 164 ? 5.637 -13.521 -7.003 1.00 89.81 164 VAL A N 1
ATOM 1292 C CA . VAL A 1 164 ? 6.609 -14.585 -6.709 1.00 89.81 164 VAL A CA 1
ATOM 1293 C C . VAL A 1 164 ? 5.984 -15.681 -5.848 1.00 89.81 164 VAL A C 1
ATOM 1295 O O . VAL A 1 164 ? 6.063 -16.856 -6.210 1.00 89.81 164 VAL A O 1
ATOM 1298 N N . ILE A 1 165 ? 5.355 -15.308 -4.730 1.00 86.19 165 ILE A N 1
ATOM 1299 C CA . ILE A 1 165 ? 4.848 -16.259 -3.732 1.00 86.19 165 ILE A CA 1
ATOM 1300 C C . ILE A 1 165 ? 3.510 -16.847 -4.180 1.00 86.19 165 ILE A C 1
ATOM 1302 O O . ILE A 1 165 ? 3.346 -18.063 -4.232 1.00 86.19 165 ILE A O 1
ATOM 1306 N N . ASN A 1 166 ? 2.553 -15.988 -4.537 1.00 82.81 166 ASN A N 1
ATOM 1307 C CA . ASN A 1 166 ? 1.169 -16.411 -4.748 1.00 82.81 166 ASN A CA 1
ATOM 1308 C C . ASN A 1 166 ? 0.845 -16.685 -6.219 1.00 82.81 166 ASN A C 1
ATOM 1310 O O . ASN A 1 166 ? -0.251 -17.163 -6.501 1.00 82.81 166 ASN A O 1
ATOM 1314 N N . ARG A 1 167 ? 1.751 -16.360 -7.157 1.00 84.19 167 ARG A N 1
ATOM 1315 C CA . ARG A 1 167 ? 1.522 -16.459 -8.614 1.00 84.19 167 ARG A CA 1
ATOM 1316 C C . ARG A 1 167 ? 0.253 -15.722 -9.068 1.00 84.19 167 ARG A C 1
ATOM 1318 O O . ARG A 1 167 ? -0.417 -16.134 -10.009 1.00 84.19 167 ARG A O 1
ATOM 1325 N N . LYS A 1 168 ? -0.072 -14.619 -8.382 1.00 82.31 168 LYS A N 1
ATOM 1326 C CA . LYS A 1 168 ? -1.292 -13.819 -8.578 1.00 82.31 168 LYS A CA 1
ATOM 1327 C C . LYS A 1 168 ? -0.953 -12.381 -8.996 1.00 82.31 168 LYS A C 1
ATOM 1329 O O . LYS A 1 168 ? -0.899 -11.500 -8.131 1.00 82.31 168 LYS A O 1
ATOM 1334 N N . PRO A 1 169 ? -0.707 -12.118 -10.291 1.00 81.56 169 PRO A N 1
ATOM 1335 C CA . PRO A 1 169 ? -0.706 -10.747 -10.796 1.00 81.56 169 PRO A CA 1
ATOM 1336 C C . PRO A 1 169 ? -2.108 -10.135 -10.672 1.00 81.56 169 PRO A C 1
ATOM 1338 O O . PRO A 1 169 ? -3.105 -10.861 -10.608 1.00 81.56 169 PRO A O 1
ATOM 1341 N N . LEU A 1 170 ? -2.194 -8.805 -10.638 1.00 79.88 170 LEU A N 1
ATOM 1342 C CA . LEU A 1 170 ? -3.471 -8.099 -10.656 1.00 79.88 170 LEU A CA 1
ATOM 1343 C C . LEU A 1 170 ? -4.257 -8.479 -11.909 1.00 79.88 170 LEU A C 1
ATOM 1345 O O . LEU A 1 170 ? -3.730 -8.501 -13.024 1.00 79.88 170 LEU A O 1
ATOM 1349 N N . GLN A 1 171 ? -5.540 -8.754 -11.712 1.00 70.62 171 GLN A N 1
ATOM 1350 C CA . GLN A 1 171 ? -6.508 -8.950 -12.779 1.00 70.62 171 GLN A CA 1
ATOM 1351 C C . GLN A 1 171 ? -7.573 -7.873 -12.611 1.00 70.62 171 GLN A C 1
ATOM 1353 O O . GLN A 1 171 ? -8.410 -7.947 -11.715 1.00 70.62 171 GLN A O 1
ATOM 1358 N N . MET A 1 172 ? -7.498 -6.835 -13.436 1.00 66.31 172 MET A N 1
ATOM 1359 C CA . MET A 1 172 ? -8.509 -5.787 -13.498 1.00 66.31 172 MET A CA 1
ATOM 1360 C C . MET A 1 172 ? -9.003 -5.688 -14.933 1.00 66.31 172 MET A C 1
ATOM 1362 O O . MET A 1 172 ? -8.200 -5.667 -15.866 1.00 66.31 172 MET A O 1
ATOM 1366 N N . ALA A 1 173 ? -10.324 -5.623 -15.105 1.00 58.94 173 ALA A N 1
ATOM 1367 C CA . ALA A 1 173 ? -10.883 -5.153 -16.358 1.00 58.94 173 ALA A CA 1
ATOM 1368 C C . ALA A 1 173 ? -10.524 -3.667 -16.464 1.00 58.94 173 ALA A C 1
ATOM 1370 O O . ALA A 1 173 ? -10.984 -2.860 -15.656 1.00 58.94 173 ALA A O 1
ATOM 1371 N N . LEU A 1 174 ? -9.658 -3.321 -17.417 1.00 63.50 174 LEU A N 1
ATOM 1372 C CA . LEU A 1 174 ? -9.381 -1.935 -17.780 1.00 63.50 174 LEU A CA 1
ATOM 1373 C C . LEU A 1 174 ? -10.624 -1.409 -18.511 1.00 63.50 174 LEU A C 1
ATOM 1375 O O . LEU A 1 174 ? -10.686 -1.386 -19.739 1.00 63.50 174 LEU A O 1
ATOM 1379 N N . GLU A 1 175 ? -11.676 -1.112 -17.750 1.00 53.59 175 GLU A N 1
ATOM 1380 C CA . GLU A 1 175 ? -12.917 -0.537 -18.259 1.00 53.59 175 GLU A CA 1
ATOM 1381 C C . GLU A 1 175 ? -12.587 0.873 -18.753 1.00 53.59 175 GLU A C 1
ATOM 1383 O O . GLU A 1 175 ? -12.477 1.806 -17.967 1.00 53.59 175 GLU A O 1
ATOM 1388 N N . SER A 1 176 ? -12.369 0.983 -20.068 1.00 53.22 176 SER A N 1
ATOM 1389 C CA . SER A 1 176 ? -11.814 2.134 -20.791 1.00 53.22 176 SER A CA 1
ATOM 1390 C C . SER A 1 176 ? -10.369 2.467 -20.402 1.00 53.22 176 SER A C 1
ATOM 1392 O O . SER A 1 176 ? -10.097 2.946 -19.311 1.00 53.22 176 SER A O 1
ATOM 1394 N N . GLN A 1 177 ? -9.419 2.238 -21.317 1.00 59.84 177 GLN A N 1
ATOM 1395 C CA . GLN A 1 177 ? -8.122 2.909 -21.235 1.00 59.84 177 GLN A CA 1
ATOM 1396 C C . GLN A 1 177 ? -8.390 4.401 -21.473 1.00 59.84 177 GLN A C 1
ATOM 1398 O O . GLN A 1 177 ? -8.825 4.749 -22.576 1.00 59.84 177 GLN A O 1
ATOM 1403 N N . PRO A 1 178 ? -8.166 5.293 -20.491 1.00 59.50 178 PRO A N 1
ATOM 1404 C CA . PRO A 1 178 ? -8.123 6.725 -20.766 1.00 59.50 178 PRO A CA 1
ATOM 1405 C C . PRO A 1 178 ? -7.028 6.995 -21.815 1.00 59.50 178 PRO A C 1
ATOM 1407 O O . PRO A 1 178 ? -6.270 6.090 -22.161 1.00 59.50 178 PRO A O 1
ATOM 1410 N N . ASN A 1 179 ? -6.903 8.223 -22.324 1.00 68.38 179 ASN A N 1
ATOM 1411 C CA . ASN A 1 179 ? -5.765 8.619 -23.169 1.00 68.38 179 ASN A CA 1
ATOM 1412 C C . ASN A 1 179 ? -4.439 8.500 -22.385 1.00 68.38 179 ASN A C 1
ATOM 1414 O O . ASN A 1 179 ? -3.911 9.488 -21.882 1.00 68.38 179 ASN A O 1
ATOM 1418 N N . LEU A 1 180 ? -3.927 7.278 -22.248 1.00 80.75 180 LEU A N 1
ATOM 1419 C CA . LEU A 1 180 ? -2.658 6.958 -21.619 1.00 80.75 180 LEU A CA 1
ATOM 1420 C C . LEU A 1 180 ? -1.541 7.386 -22.561 1.00 80.75 180 LEU A C 1
ATOM 1422 O O . LEU A 1 180 ? -1.594 7.123 -23.766 1.00 80.75 180 LEU A O 1
ATOM 1426 N N . ASP A 1 181 ? -0.504 8.013 -22.013 1.00 90.12 181 ASP A N 1
ATOM 1427 C CA . ASP A 1 181 ? 0.691 8.308 -22.791 1.00 90.12 181 ASP A CA 1
ATOM 1428 C C . ASP A 1 181 ? 1.399 6.990 -23.154 1.00 90.12 181 ASP A C 1
ATOM 1430 O O . ASP A 1 181 ? 2.051 6.344 -22.327 1.00 90.12 181 ASP A O 1
ATOM 1434 N N . ALA A 1 182 ? 1.276 6.590 -24.423 1.00 89.94 182 ALA A N 1
ATOM 1435 C CA . ALA A 1 182 ? 1.876 5.371 -24.954 1.00 89.94 182 ALA A CA 1
ATOM 1436 C C . ALA A 1 182 ? 3.404 5.344 -24.783 1.00 89.94 182 ALA A C 1
ATOM 1438 O O . ALA A 1 182 ? 3.983 4.273 -24.573 1.00 89.94 182 ALA A O 1
ATOM 1439 N N . ARG A 1 183 ? 4.067 6.509 -24.831 1.00 93.44 183 ARG A N 1
ATOM 1440 C CA . ARG A 1 183 ? 5.507 6.609 -24.581 1.00 93.44 183 ARG A CA 1
ATOM 1441 C C . ARG A 1 183 ? 5.799 6.299 -23.121 1.00 93.44 183 ARG A C 1
ATOM 1443 O O . ARG A 1 183 ? 6.663 5.467 -22.852 1.00 93.44 183 ARG A O 1
ATOM 1450 N N . ALA A 1 184 ? 5.082 6.933 -22.197 1.00 94.19 184 ALA A N 1
ATOM 1451 C CA . ALA A 1 184 ? 5.260 6.692 -20.769 1.00 94.19 184 ALA A CA 1
ATOM 1452 C C . ALA A 1 184 ? 5.046 5.215 -20.418 1.00 94.19 184 ALA A C 1
ATOM 1454 O O . ALA A 1 184 ? 5.886 4.597 -19.767 1.00 94.19 184 ALA A O 1
ATOM 1455 N N . PHE A 1 185 ? 3.983 4.614 -20.948 1.00 93.12 185 PHE A N 1
ATOM 1456 C CA . PHE A 1 185 ? 3.674 3.206 -20.730 1.00 93.12 185 PHE A CA 1
ATOM 1457 C C . PHE A 1 185 ? 4.751 2.263 -21.289 1.00 93.12 185 PHE A C 1
ATOM 1459 O O . PHE A 1 185 ? 5.139 1.296 -20.633 1.00 93.12 185 PHE A O 1
ATOM 1466 N N . SER A 1 186 ? 5.295 2.561 -22.474 1.00 95.19 186 SER A N 1
ATOM 1467 C CA . SER A 1 186 ? 6.394 1.783 -23.060 1.00 95.19 186 SER A CA 1
ATOM 1468 C C . SER A 1 186 ? 7.673 1.853 -22.220 1.00 95.19 186 SER A C 1
ATOM 1470 O O . SER A 1 186 ? 8.380 0.848 -22.098 1.00 95.19 186 SER A O 1
ATOM 1472 N N . VAL A 1 187 ? 7.976 3.018 -21.640 1.00 97.56 187 VAL A N 1
ATOM 1473 C CA . VAL A 1 187 ? 9.125 3.195 -20.741 1.00 97.56 187 VAL A CA 1
ATOM 1474 C C . VAL A 1 187 ? 8.899 2.421 -19.444 1.00 97.56 187 VAL A C 1
ATOM 1476 O O . VAL A 1 187 ? 9.797 1.699 -19.020 1.00 97.56 187 VAL A O 1
ATOM 1479 N N . ILE A 1 188 ? 7.690 2.484 -18.871 1.00 97.50 188 ILE A N 1
ATOM 1480 C CA . ILE A 1 188 ? 7.305 1.697 -17.690 1.00 97.50 188 ILE A CA 1
ATOM 1481 C C . ILE A 1 188 ? 7.516 0.203 -17.938 1.00 97.50 188 ILE A C 1
ATOM 1483 O O . ILE A 1 188 ? 8.233 -0.441 -17.177 1.00 97.50 188 ILE A O 1
ATOM 1487 N N . LYS A 1 189 ? 6.971 -0.345 -19.030 1.00 96.56 189 LYS A N 1
ATOM 1488 C CA . LYS A 1 189 ? 7.145 -1.765 -19.372 1.00 96.56 189 LYS A CA 1
ATOM 1489 C C . LYS A 1 189 ? 8.618 -2.156 -19.477 1.00 96.56 189 LYS A C 1
ATOM 1491 O O . LYS A 1 189 ? 9.047 -3.121 -18.852 1.00 96.56 189 LYS A O 1
ATOM 1496 N N . SER A 1 190 ? 9.403 -1.367 -20.208 1.00 97.69 190 SER A N 1
ATOM 1497 C CA . SER A 1 190 ? 10.833 -1.632 -20.416 1.00 97.69 190 SER A CA 1
ATOM 1498 C C . SER A 1 190 ? 11.635 -1.586 -19.112 1.00 97.69 190 SER A C 1
ATOM 1500 O O . SER A 1 190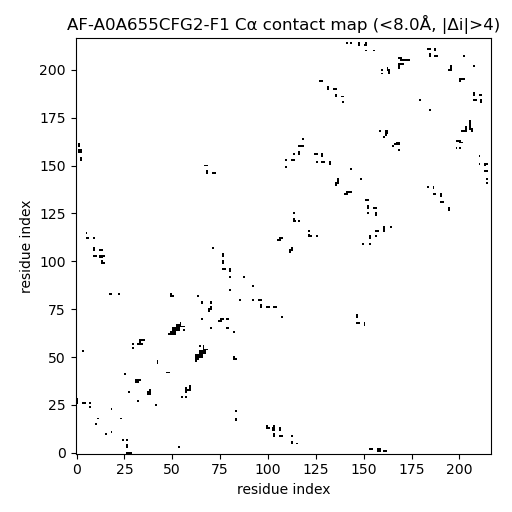 ? 12.518 -2.414 -18.902 1.00 97.69 190 SER A O 1
ATOM 1502 N N . ALA A 1 191 ? 11.310 -0.650 -18.218 1.00 98.12 191 ALA A N 1
ATOM 1503 C CA . ALA A 1 191 ? 12.006 -0.476 -16.948 1.00 98.12 191 ALA A CA 1
ATOM 1504 C C . ALA A 1 191 ? 11.829 -1.666 -15.991 1.00 98.12 191 ALA A C 1
ATOM 1506 O O . ALA A 1 191 ? 12.701 -1.909 -15.161 1.00 98.12 191 ALA A O 1
ATOM 1507 N N . PHE A 1 192 ? 10.722 -2.407 -16.104 1.00 98.06 192 PHE A N 1
ATOM 1508 C CA . PHE A 1 192 ? 10.428 -3.561 -15.250 1.00 98.06 192 PHE A CA 1
ATOM 1509 C C . PHE A 1 192 ? 10.937 -4.899 -15.803 1.00 98.06 192 PHE A C 1
ATOM 1511 O O . PHE A 1 192 ? 10.974 -5.864 -15.041 1.00 98.06 192 PHE A O 1
ATOM 1518 N N . LEU A 1 193 ? 11.411 -4.967 -17.055 1.00 97.38 193 LEU A N 1
ATOM 1519 C CA . LEU A 1 193 ? 11.978 -6.201 -17.624 1.00 97.38 193 LEU A CA 1
ATOM 1520 C C . LEU A 1 193 ? 13.084 -6.825 -16.746 1.00 97.38 193 LEU A C 1
ATOM 1522 O O . LEU A 1 193 ? 13.024 -8.030 -16.499 1.00 97.38 193 LEU A O 1
ATOM 1526 N N . PRO A 1 194 ? 14.043 -6.056 -16.181 1.00 96.62 194 PRO A N 1
ATOM 1527 C CA . PRO A 1 194 ? 15.052 -6.629 -15.290 1.00 96.62 194 PRO A CA 1
ATOM 1528 C C . PRO A 1 194 ? 14.459 -7.259 -14.023 1.00 96.62 194 PRO A C 1
ATOM 1530 O O . PRO A 1 194 ? 14.996 -8.247 -13.530 1.00 96.62 194 PRO A O 1
ATOM 1533 N N . ILE A 1 195 ? 13.352 -6.716 -13.501 1.00 95.75 195 ILE A N 1
ATOM 1534 C CA . ILE A 1 195 ? 12.640 -7.278 -12.343 1.00 95.75 195 ILE A CA 1
ATOM 1535 C C . ILE A 1 195 ? 11.926 -8.571 -12.745 1.00 95.75 195 ILE A C 1
ATOM 1537 O O . ILE A 1 195 ? 12.022 -9.578 -12.045 1.00 95.75 195 ILE A O 1
ATOM 1541 N N . GLU A 1 196 ? 11.237 -8.570 -13.885 1.00 95.50 196 GLU A N 1
ATOM 1542 C CA . GLU A 1 196 ? 10.562 -9.759 -14.408 1.00 95.50 196 GLU A CA 1
ATOM 1543 C C . GLU A 1 196 ? 11.530 -10.926 -14.619 1.00 95.50 196 GLU A C 1
ATOM 1545 O O . GLU A 1 196 ? 11.224 -12.058 -14.235 1.00 95.50 196 GLU A O 1
ATOM 1550 N N . ASP A 1 197 ? 12.716 -10.645 -15.157 1.00 95.88 197 ASP A N 1
ATOM 1551 C CA . ASP A 1 197 ? 13.757 -11.646 -15.373 1.00 95.88 197 ASP A CA 1
ATOM 1552 C C . ASP A 1 197 ? 14.425 -12.085 -14.061 1.00 95.88 197 ASP A C 1
ATOM 1554 O O . ASP A 1 197 ? 14.571 -13.285 -13.823 1.00 95.88 197 ASP A O 1
ATOM 1558 N N . ALA A 1 198 ? 14.775 -11.150 -13.168 1.00 93.19 198 ALA A N 1
ATOM 1559 C CA . ALA A 1 198 ? 15.451 -11.461 -11.904 1.00 93.19 198 ALA A CA 1
ATOM 1560 C C . ALA A 1 198 ? 14.613 -12.341 -10.961 1.00 93.19 198 ALA A C 1
ATOM 1562 O O . ALA A 1 198 ? 15.170 -13.171 -10.240 1.00 93.19 198 ALA A O 1
ATOM 1563 N N . TYR A 1 199 ? 13.288 -12.172 -10.970 1.00 91.88 199 TYR A N 1
ATOM 1564 C CA . TYR A 1 199 ? 12.366 -12.906 -10.097 1.00 91.88 199 TYR A CA 1
ATOM 1565 C C . TYR A 1 199 ? 11.575 -14.004 -10.820 1.00 91.88 199 TYR A C 1
ATOM 1567 O O . TYR A 1 199 ? 10.752 -14.672 -10.190 1.00 91.88 199 TYR A O 1
ATOM 1575 N N . ALA A 1 200 ? 11.823 -14.213 -12.118 1.00 93.12 200 ALA A N 1
ATOM 1576 C CA . ALA A 1 200 ? 11.076 -15.146 -12.964 1.00 93.12 200 ALA A CA 1
ATOM 1577 C C . ALA A 1 200 ? 9.551 -14.948 -12.837 1.00 93.12 200 ALA A C 1
ATOM 1579 O O . ALA A 1 200 ? 8.788 -15.884 -12.560 1.00 93.12 200 ALA A O 1
ATOM 1580 N N . ILE A 1 201 ? 9.118 -13.698 -13.001 1.00 93.75 201 ILE A N 1
ATOM 1581 C CA . ILE A 1 201 ? 7.715 -13.284 -12.964 1.00 93.75 201 ILE A CA 1
ATOM 1582 C C . ILE A 1 201 ? 7.307 -12.591 -14.264 1.00 93.75 201 ILE A C 1
ATOM 1584 O O . ILE A 1 201 ? 8.143 -12.243 -15.100 1.00 93.75 201 ILE A O 1
ATOM 1588 N N . ARG A 1 202 ? 5.996 -12.397 -14.424 1.00 93.12 202 ARG A N 1
ATOM 1589 C CA . ARG A 1 202 ? 5.418 -11.551 -15.466 1.00 93.12 202 ARG A CA 1
ATOM 1590 C C . ARG A 1 202 ? 4.384 -10.612 -14.865 1.00 93.12 202 ARG A C 1
ATOM 1592 O O . ARG A 1 202 ? 3.524 -11.059 -14.102 1.00 93.12 202 ARG A O 1
ATOM 1599 N N . LEU A 1 203 ? 4.487 -9.331 -15.192 1.00 94.12 203 LEU A N 1
ATOM 1600 C CA . LEU A 1 203 ? 3.509 -8.316 -14.822 1.00 94.12 203 LEU A CA 1
ATOM 1601 C C . LEU A 1 203 ? 2.348 -8.352 -15.823 1.00 94.12 203 LEU A C 1
ATOM 1603 O O . LEU A 1 203 ? 2.541 -8.542 -17.024 1.00 94.12 203 LEU A O 1
ATOM 1607 N N . SER A 1 204 ? 1.122 -8.186 -15.329 1.00 91.88 204 SER A N 1
ATOM 1608 C CA . SER A 1 204 ? -0.047 -8.013 -16.194 1.00 91.88 204 SER A CA 1
ATOM 1609 C C . SER A 1 204 ? -0.187 -6.549 -16.622 1.00 91.88 204 SER A C 1
ATOM 1611 O O . SER A 1 204 ? 0.365 -5.648 -15.991 1.00 91.88 204 SER A O 1
ATOM 1613 N N . ASP A 1 205 ? -0.995 -6.282 -17.652 1.00 88.81 205 ASP A N 1
ATOM 1614 C CA . ASP A 1 205 ? -1.320 -4.903 -18.046 1.00 88.81 205 ASP A CA 1
ATOM 1615 C C . ASP A 1 205 ? -1.960 -4.096 -16.906 1.00 88.81 205 ASP A C 1
ATOM 1617 O O . ASP A 1 205 ? -1.744 -2.890 -16.820 1.00 88.81 205 ASP A O 1
ATOM 1621 N N . ALA A 1 206 ? -2.683 -4.756 -15.994 1.00 87.38 206 ALA A N 1
ATOM 1622 C CA . ALA A 1 206 ? -3.239 -4.112 -14.808 1.00 87.38 206 ALA A CA 1
ATOM 1623 C C . ALA A 1 206 ? -2.148 -3.619 -13.839 1.00 87.38 206 ALA A C 1
ATOM 1625 O O . ALA A 1 206 ? -2.306 -2.549 -13.259 1.00 87.38 206 ALA A O 1
ATOM 1626 N N . GLU A 1 207 ? -1.034 -4.346 -13.691 1.00 91.62 207 GLU A N 1
ATOM 1627 C CA . GLU A 1 207 ? 0.108 -3.884 -12.882 1.00 91.62 207 GLU A CA 1
ATOM 1628 C C . GLU A 1 207 ? 0.748 -2.647 -13.510 1.00 91.62 207 GLU A C 1
ATOM 1630 O O . GLU A 1 207 ? 0.961 -1.643 -12.837 1.00 91.62 207 GLU A O 1
ATOM 1635 N N . TYR A 1 208 ? 1.016 -2.686 -14.819 1.00 93.06 208 TYR A N 1
ATOM 1636 C CA . TYR A 1 208 ? 1.618 -1.548 -15.514 1.00 93.06 208 TYR A CA 1
ATOM 1637 C C . TYR A 1 208 ? 0.713 -0.319 -15.497 1.00 93.06 208 TYR A C 1
ATOM 1639 O O . TYR A 1 208 ? 1.202 0.796 -15.331 1.00 93.06 208 TYR A O 1
ATOM 1647 N N . PHE A 1 209 ? -0.599 -0.513 -15.645 1.00 89.19 209 PHE A N 1
ATOM 1648 C CA . PHE A 1 209 ? -1.575 0.562 -15.513 1.00 89.19 209 PHE A CA 1
ATOM 1649 C C . PHE A 1 209 ? -1.536 1.165 -14.111 1.00 89.19 209 PHE A C 1
ATOM 1651 O O . PHE A 1 209 ? -1.452 2.376 -13.963 1.00 89.19 209 PHE A O 1
ATOM 1658 N N . TYR A 1 210 ? -1.515 0.327 -13.078 1.00 87.31 210 TYR A N 1
ATOM 1659 C CA . TYR A 1 210 ? -1.432 0.805 -11.707 1.00 87.31 210 TYR A CA 1
ATOM 1660 C C . TYR A 1 210 ? -0.131 1.578 -11.445 1.00 87.31 210 TYR A C 1
ATOM 1662 O O . TYR A 1 210 ? -0.148 2.628 -10.810 1.00 87.31 210 TYR A O 1
ATOM 1670 N N . ILE A 1 211 ? 0.999 1.090 -11.959 1.00 93.38 211 ILE A N 1
ATOM 1671 C CA . ILE A 1 211 ? 2.289 1.783 -11.874 1.00 93.38 211 ILE A CA 1
ATOM 1672 C C . ILE A 1 211 ? 2.227 3.145 -12.573 1.00 93.38 211 ILE A C 1
ATOM 1674 O O . ILE A 1 211 ? 2.757 4.119 -12.043 1.00 93.38 211 ILE A O 1
ATOM 1678 N N . TYR A 1 212 ? 1.584 3.223 -13.741 1.00 92.31 212 TYR A N 1
ATOM 1679 C CA . TYR A 1 212 ? 1.348 4.489 -14.428 1.00 92.31 212 TYR A CA 1
ATOM 1680 C C . TYR A 1 212 ? 0.528 5.437 -13.550 1.00 92.31 212 TYR A C 1
ATOM 1682 O O . TYR A 1 212 ? 0.977 6.549 -13.292 1.00 92.31 212 TYR A O 1
ATOM 1690 N N . GLU A 1 213 ? -0.607 4.983 -13.017 1.00 87.81 213 GLU A N 1
ATOM 1691 C CA . GLU A 1 213 ? -1.444 5.800 -12.135 1.00 87.81 213 GLU A CA 1
ATOM 1692 C C . GLU A 1 213 ? -0.638 6.322 -10.945 1.00 87.81 213 GLU A C 1
ATOM 1694 O O . GLU A 1 213 ? -0.626 7.519 -10.720 1.00 87.81 213 GLU A O 1
ATOM 1699 N N . LEU A 1 214 ? 0.150 5.484 -10.261 1.00 88.31 214 LEU A N 1
ATOM 1700 C CA . LEU A 1 214 ? 0.992 5.943 -9.147 1.00 88.31 214 LEU A CA 1
ATOM 1701 C C . LEU A 1 214 ? 1.957 7.076 -9.517 1.00 88.31 214 LEU A C 1
ATOM 1703 O O . LEU A 1 214 ? 2.304 7.867 -8.647 1.00 88.31 214 LEU A O 1
ATOM 1707 N N . LEU A 1 215 ? 2.457 7.110 -10.753 1.00 91.25 215 LEU A N 1
ATOM 1708 C CA . LEU A 1 215 ? 3.440 8.101 -11.194 1.00 91.25 215 LEU A CA 1
ATOM 1709 C C . LEU A 1 215 ? 2.804 9.421 -11.647 1.00 91.25 215 LEU A C 1
ATOM 1711 O O . LEU A 1 215 ? 3.494 10.442 -11.636 1.00 91.25 215 LEU A O 1
ATOM 1715 N N . TYR A 1 216 ? 1.539 9.388 -12.070 1.00 87.38 216 TYR A N 1
ATOM 1716 C CA . TYR A 1 216 ? 0.845 10.511 -12.706 1.00 87.38 216 TYR A CA 1
ATOM 1717 C C . TYR A 1 216 ? -0.386 11.017 -11.931 1.00 87.38 216 TYR A C 1
ATOM 1719 O O . TYR A 1 216 ? -0.895 12.081 -12.287 1.00 87.38 216 TYR A O 1
ATOM 1727 N N . SER A 1 217 ? -0.851 10.288 -10.907 1.00 72.75 217 SER A N 1
ATOM 1728 C CA . SER A 1 217 ? -1.943 10.678 -10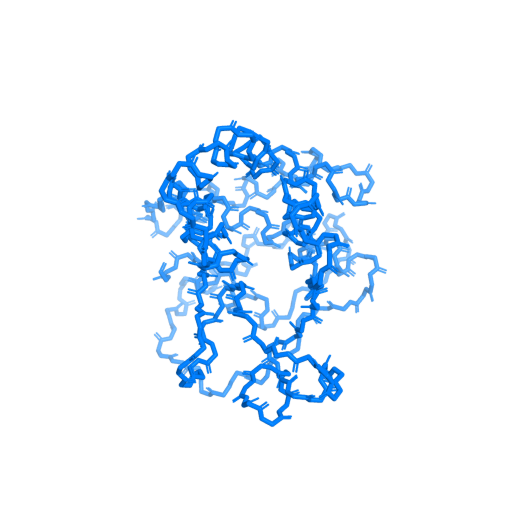.000 1.00 72.75 217 SER A CA 1
ATOM 1729 C C . SER A 1 217 ? -1.496 11.666 -8.936 1.00 72.75 217 SER A C 1
ATOM 1731 O O . SER A 1 217 ? -0.434 11.386 -8.329 1.00 72.75 217 SER A O 1
#

Organism: NCBI:txid58097

pLDDT: mean 86.64, std 8.52, range [53.22, 98.12]

Nearest PDB structures (foldseek):
  3rio-assembly1_A  TM=8.022E-01  e=1.336E+00  Bacillus subtilis
  9atx-assembly1_A  TM=6.124E-01  e=7.554E-01  Bacillus anthracis str. Ames
  6twr-assembly1_B  TM=7.532E-01  e=1.862E+00  Bacillus subtilis
  4r6i-assembly1_B  TM=6.643E-01  e=4.176E+00  Bacillus anthracis str. 'Ames Ancestor'

Radius of gyration: 18.18 Å; Cα contacts (8 Å, |Δi|>4): 209; chains: 1; bounding box: 42×33×51 Å